Protein AF-0000000079077648 (afdb_homodimer)

Nearest PDB structures (foldseek):
  8ssr-assembly1_A  TM=4.978E-01  e=5.427E-01  Homo sapiens
  6dfa-assembly1_A  TM=6.023E-01  e=1.778E+00  Homo sapiens
  6blw-assembly1_A  TM=4.496E-01  e=8.609E-01  Homo sapiens
  2lt7-assembly1_A  TM=5.075E-01  e=1.899E+00  Homo sapiens
  6dfb-assembly1_A  TM=5.634E-01  e=2.166E+00  Homo sapiens

Solvent-accessible surface area (backbone atoms only — not comparable to full-atom values): 15137 Å² total; per-residue (Å²): 131,75,61,83,74,63,58,64,35,38,49,53,68,36,48,74,72,72,41,85,46,68,63,25,28,66,72,57,42,54,42,51,56,26,55,78,69,71,47,60,40,35,30,34,66,77,67,62,50,70,25,56,43,70,58,63,45,48,46,40,63,72,70,56,63,57,70,80,63,68,86,62,72,78,69,84,84,65,82,38,62,44,68,57,64,70,75,76,54,59,68,66,60,45,39,52,51,51,40,52,53,50,51,18,50,52,50,30,51,54,51,50,50,54,50,51,53,51,53,49,53,53,51,50,53,53,53,63,70,75,106,130,75,61,84,73,62,57,64,36,37,48,52,69,35,50,76,70,72,42,85,46,69,63,25,28,66,72,56,42,55,44,53,56,27,56,78,68,71,46,61,40,34,30,33,68,75,67,63,51,71,26,56,44,69,58,62,46,47,44,40,64,73,72,56,64,57,69,78,62,70,89,61,72,77,70,83,85,66,83,38,62,45,69,56,64,69,74,76,53,60,67,66,61,44,37,52,53,51,37,52,52,50,50,17,51,52,51,29,52,52,51,50,51,53,52,51,53,51,52,50,52,51,51,52,53,54,54,64,70,74,105

Organism: Trichostrongylus colubriformis (NCBI:txid6319)

Sequence (262 aa):
MLASPLRIFRCSICIENGFEAPRQDLSLLIEHIAKHYQFYLYECQQCKARFATPFIANFHIKEGRCKRRTNALRLDDKKGLIAVNINDVEFSSFCILQNAITTCTQGMLLEQTAAIVKNQEKNDFETSKASMLASPLRIFRCSICIENGFEAPRQDLSLLIEHIAKHYQFYLYECQQCKARFATPFIANFHIKEGRCKRRTNALRLDDKKGLIAVNINDVEFSSFCILQNAITTCTQGMLLEQTAAIVKNQEKNDFETSKAS

Structure (mmCIF, N/CA/C/O backbone):
data_AF-0000000079077648-model_v1
#
loop_
_entity.id
_entity.type
_entity.pdbx_description
1 polymer 'C2H2-type domain-containing protein'
#
loop_
_atom_site.group_PDB
_atom_site.id
_atom_site.type_symbol
_atom_site.label_atom_id
_atom_site.label_alt_id
_atom_site.label_comp_id
_atom_site.label_asym_id
_atom_site.label_entity_id
_atom_site.label_seq_id
_atom_site.pdbx_PDB_ins_code
_atom_site.Cartn_x
_atom_site.Cartn_y
_atom_site.Cartn_z
_atom_site.occupancy
_atom_site.B_iso_or_equiv
_atom_site.auth_seq_id
_atom_site.auth_comp_id
_atom_site.auth_asym_id
_atom_site.auth_atom_id
_atom_site.pdbx_PDB_model_num
ATOM 1 N N . MET A 1 1 ? -10.992 4.77 -15.266 1 64.88 1 MET A N 1
ATOM 2 C CA . MET A 1 1 ? -9.992 5.824 -15.328 1 64.88 1 MET A CA 1
ATOM 3 C C . MET A 1 1 ? -9.203 5.91 -14.023 1 64.88 1 MET A C 1
ATOM 5 O O . MET A 1 1 ? -9.75 5.648 -12.945 1 64.88 1 MET A O 1
ATOM 9 N N . LEU A 1 2 ? -7.91 5.938 -14.125 1 75.44 2 LEU A N 1
ATOM 10 C CA . LEU A 1 2 ? -7.031 6.055 -12.969 1 75.44 2 LEU A CA 1
ATOM 11 C C . LEU A 1 2 ? -7.055 7.477 -12.414 1 75.44 2 LEU A C 1
ATOM 13 O O . LEU A 1 2 ? -6.91 8.445 -13.164 1 75.44 2 LEU A O 1
ATOM 17 N N . ALA A 1 3 ? -7.375 7.602 -11.102 1 80.38 3 ALA A N 1
ATOM 18 C CA . ALA A 1 3 ? -7.359 8.891 -10.422 1 80.38 3 ALA A CA 1
ATOM 19 C C . ALA A 1 3 ? -5.953 9.484 -10.406 1 80.38 3 ALA A C 1
ATOM 21 O O . ALA A 1 3 ? -4.965 8.758 -10.539 1 80.38 3 ALA A O 1
ATOM 22 N N . SER A 1 4 ? -5.906 10.797 -10.32 1 86.94 4 SER A N 1
ATOM 23 C CA . SER A 1 4 ? -4.609 11.453 -10.164 1 86.94 4 SER A CA 1
ATOM 24 C C . SER A 1 4 ? -3.891 10.961 -8.906 1 86.94 4 SER A C 1
ATOM 26 O O . SER A 1 4 ? -4.48 10.906 -7.828 1 86.94 4 SER A O 1
ATOM 28 N N . PRO A 1 5 ? -2.756 10.586 -9.094 1 88.31 5 PRO A N 1
ATOM 29 C CA . PRO A 1 5 ? -2.018 10.039 -7.949 1 88.31 5 PRO A CA 1
ATOM 30 C C . PRO A 1 5 ? -1.688 11.109 -6.902 1 88.31 5 PRO A C 1
ATOM 32 O O . PRO A 1 5 ? -1.505 12.281 -7.246 1 88.31 5 PRO A O 1
ATOM 35 N N . LEU A 1 6 ? -1.723 10.758 -5.672 1 94.44 6 LEU A N 1
ATOM 36 C CA . LEU A 1 6 ? -1.279 11.586 -4.551 1 94.44 6 LEU A CA 1
ATOM 37 C C . LEU A 1 6 ? 0.203 11.367 -4.27 1 94.44 6 LEU A C 1
ATOM 39 O O . LEU A 1 6 ? 0.589 10.328 -3.723 1 94.44 6 LEU A O 1
ATOM 43 N N . ARG A 1 7 ? 0.994 12.336 -4.645 1 96.69 7 ARG A N 1
ATOM 44 C CA . ARG A 1 7 ? 2.439 12.188 -4.516 1 96.69 7 ARG A CA 1
ATOM 45 C C . ARG A 1 7 ? 2.945 12.844 -3.232 1 96.69 7 ARG A C 1
ATOM 47 O O . ARG A 1 7 ? 3.424 13.977 -3.256 1 96.69 7 ARG A O 1
ATOM 54 N N . ILE A 1 8 ? 2.896 12.062 -2.166 1 97.12 8 ILE A N 1
ATOM 55 C CA . ILE A 1 8 ? 3.176 12.672 -0.872 1 97.12 8 ILE A CA 1
ATOM 56 C C . ILE A 1 8 ? 4.199 11.828 -0.111 1 97.12 8 ILE A C 1
ATOM 58 O O . ILE A 1 8 ? 4.605 12.188 0.997 1 97.12 8 ILE A O 1
ATOM 62 N N . PHE A 1 9 ? 4.629 10.742 -0.743 1 98.38 9 PHE A N 1
ATOM 63 C CA . PHE A 1 9 ? 5.523 9.836 -0.036 1 98.38 9 PHE A CA 1
ATOM 64 C C . PHE A 1 9 ? 6.953 9.977 -0.538 1 98.38 9 PHE A C 1
ATOM 66 O O . PHE A 1 9 ? 7.184 10.156 -1.736 1 98.38 9 PHE A O 1
ATOM 73 N N . ARG A 1 10 ? 7.836 9.891 0.366 1 98.56 10 ARG A N 1
ATOM 74 C CA . ARG A 1 10 ? 9.258 9.898 0.04 1 98.56 10 ARG A CA 1
ATOM 75 C C . ARG A 1 10 ? 9.961 8.68 0.635 1 98.56 10 ARG A C 1
ATOM 77 O O . ARG A 1 10 ? 9.57 8.195 1.7 1 98.56 10 ARG A O 1
ATOM 84 N N . CYS A 1 11 ? 10.891 8.242 -0.079 1 98.75 11 CYS A N 1
ATOM 85 C CA . CYS A 1 11 ? 11.641 7.082 0.391 1 98.75 11 CYS A CA 1
ATOM 86 C C . CYS A 1 11 ? 12.578 7.461 1.531 1 98.75 11 CYS A C 1
ATOM 88 O O . CYS A 1 11 ? 13.539 8.203 1.326 1 98.75 11 CYS A O 1
ATOM 90 N N . SER A 1 12 ? 12.398 6.914 2.666 1 98.31 12 SER A N 1
ATOM 91 C CA . SER A 1 12 ? 13.219 7.215 3.832 1 98.31 12 SER A CA 1
ATOM 92 C C . SER A 1 12 ? 14.633 6.652 3.676 1 98.31 12 SER A C 1
ATOM 94 O O . SER A 1 12 ? 15.586 7.207 4.215 1 98.31 12 SER A O 1
ATOM 96 N N . ILE A 1 13 ? 14.773 5.582 2.963 1 98.62 13 ILE A N 1
ATOM 97 C CA . ILE A 1 13 ? 16.078 4.953 2.748 1 98.62 13 ILE A CA 1
ATOM 98 C C . ILE A 1 13 ? 16.969 5.883 1.928 1 98.62 13 ILE A C 1
ATOM 100 O O . ILE A 1 13 ? 18.125 6.098 2.273 1 98.62 13 ILE A O 1
ATOM 104 N N . CYS A 1 14 ? 16.391 6.441 0.821 1 98.62 14 CYS A N 1
ATOM 105 C CA . CYS A 1 14 ? 17.156 7.387 0.014 1 98.62 14 CYS A CA 1
ATOM 106 C C . CYS A 1 14 ? 17.547 8.609 0.835 1 98.62 14 CYS A C 1
ATOM 108 O O . CYS A 1 14 ? 18.703 9.039 0.799 1 98.62 14 CYS A O 1
ATOM 110 N N . ILE A 1 15 ? 16.578 9.125 1.589 1 98.06 15 ILE A N 1
ATOM 111 C CA . ILE A 1 15 ? 16.812 10.312 2.4 1 98.06 15 ILE A CA 1
ATOM 112 C C . ILE A 1 15 ? 17.953 10.047 3.373 1 98.06 15 ILE A C 1
ATOM 114 O O . ILE A 1 15 ? 18.906 10.844 3.461 1 98.06 15 ILE A O 1
ATOM 118 N N . GLU A 1 16 ? 17.906 8.945 3.994 1 97.88 16 GLU A N 1
ATOM 119 C CA . GLU A 1 16 ? 18.891 8.609 5.02 1 97.88 16 GLU A CA 1
ATOM 120 C C . GLU A 1 16 ? 20.266 8.398 4.41 1 97.88 16 GLU A C 1
ATOM 122 O O . GLU A 1 16 ? 21.281 8.609 5.078 1 97.88 16 GLU A O 1
ATOM 127 N N . ASN A 1 17 ? 20.328 8.047 3.186 1 97.94 17 ASN A N 1
ATOM 128 C CA . ASN A 1 17 ? 21.609 7.773 2.527 1 97.94 17 ASN A CA 1
ATOM 129 C C . ASN A 1 17 ? 22.078 8.969 1.708 1 97.94 17 ASN A C 1
ATOM 131 O O . ASN A 1 17 ? 23.047 8.867 0.953 1 97.94 17 ASN A O 1
ATOM 135 N N . GLY A 1 18 ? 21.344 10.047 1.777 1 97.19 18 GLY A N 1
ATOM 136 C CA . GLY A 1 18 ? 21.781 11.289 1.162 1 97.19 18 GLY A CA 1
ATOM 137 C C . GLY A 1 18 ? 21.422 11.383 -0.31 1 97.19 18 GLY A C 1
ATOM 138 O O . GLY A 1 18 ? 22.016 12.18 -1.045 1 97.19 18 GLY A O 1
ATOM 139 N N . PHE A 1 19 ? 20.609 10.578 -0.796 1 98.12 19 PHE A N 1
ATOM 140 C CA . PHE A 1 19 ? 20.156 10.609 -2.186 1 98.12 19 PHE A CA 1
ATOM 141 C C . PHE A 1 19 ? 18.891 11.422 -2.332 1 98.12 19 PHE A C 1
ATOM 143 O O . PHE A 1 19 ? 18.203 11.703 -1.344 1 98.12 19 PHE A O 1
ATOM 150 N N . GLU A 1 20 ? 18.656 11.758 -3.492 1 97.31 20 GLU A N 1
ATOM 151 C CA . GLU A 1 20 ? 17.391 12.445 -3.768 1 97.31 20 GLU A CA 1
ATOM 152 C C . GLU A 1 20 ? 16.203 11.516 -3.557 1 97.31 20 GLU A C 1
ATOM 154 O O . GLU A 1 20 ? 16.266 10.336 -3.904 1 97.31 20 GLU A O 1
ATOM 159 N N . ALA A 1 21 ? 15.188 11.977 -2.93 1 98.25 21 ALA A N 1
ATOM 160 C CA . ALA A 1 21 ? 13.953 11.234 -2.695 1 98.25 21 ALA A CA 1
ATOM 161 C C . ALA A 1 21 ? 12.734 12.047 -3.129 1 98.25 21 ALA A C 1
ATOM 163 O O . ALA A 1 21 ? 12.023 12.617 -2.293 1 98.25 21 ALA A O 1
ATOM 164 N N . PRO A 1 22 ? 12.508 12.109 -4.406 1 98 22 PRO A N 1
ATOM 165 C CA . PRO A 1 22 ? 11.328 12.859 -4.859 1 98 22 PRO A CA 1
ATOM 166 C C . PRO A 1 22 ? 10.023 12.266 -4.336 1 98 22 PRO A C 1
ATOM 168 O O . PRO A 1 22 ? 9.945 11.07 -4.059 1 98 22 PRO A O 1
ATOM 171 N N . ARG A 1 23 ? 9.047 13.117 -4.203 1 98.12 23 ARG A N 1
ATOM 172 C CA . ARG A 1 23 ? 7.727 12.656 -3.775 1 98.12 23 ARG A CA 1
ATOM 173 C C . ARG A 1 23 ? 7.109 11.719 -4.812 1 98.12 23 ARG A C 1
ATOM 175 O O . ARG A 1 23 ? 7.215 11.969 -6.016 1 98.12 23 ARG A O 1
ATOM 182 N N . GLN A 1 24 ? 6.523 10.695 -4.34 1 97.81 24 GLN A N 1
ATOM 183 C CA . GLN A 1 24 ? 5.895 9.672 -5.172 1 97.81 24 GLN A CA 1
ATOM 184 C C . GLN A 1 24 ? 4.531 9.273 -4.613 1 97.81 24 GLN A C 1
ATOM 186 O O . GLN A 1 24 ? 4.191 9.625 -3.48 1 97.81 24 GLN A O 1
ATOM 191 N N . ASP A 1 25 ? 3.734 8.711 -5.555 1 97 25 ASP A N 1
ATOM 192 C CA . ASP A 1 25 ? 2.512 8.117 -5.027 1 97 25 ASP A CA 1
ATOM 193 C C . ASP A 1 25 ? 2.811 6.816 -4.285 1 97 25 ASP A C 1
ATOM 195 O O . ASP A 1 25 ? 3.932 6.305 -4.34 1 97 25 ASP A O 1
ATOM 199 N N . LEU A 1 26 ? 1.875 6.258 -3.643 1 97.5 26 LEU A N 1
ATOM 200 C CA . LEU A 1 26 ? 2.057 5.105 -2.766 1 97.5 26 LEU A CA 1
ATOM 201 C C . LEU A 1 26 ? 2.555 3.896 -3.551 1 97.5 26 LEU A C 1
ATOM 203 O O . LEU A 1 26 ? 3.504 3.229 -3.135 1 97.5 26 LEU A O 1
ATOM 207 N N . SER A 1 27 ? 1.94 3.561 -4.676 1 97.31 27 SER A N 1
ATOM 208 C CA . SER A 1 27 ? 2.299 2.379 -5.453 1 97.31 27 SER A CA 1
ATOM 209 C C . SER A 1 27 ? 3.744 2.449 -5.934 1 97.31 27 SER A C 1
ATOM 211 O O . SER A 1 27 ? 4.477 1.461 -5.855 1 97.31 27 SER A O 1
ATOM 213 N N . LEU A 1 28 ? 4.145 3.617 -6.348 1 97.62 28 LEU A N 1
ATOM 214 C CA . LEU A 1 28 ? 5.508 3.789 -6.836 1 97.62 28 LEU A CA 1
ATOM 215 C C . LEU A 1 28 ? 6.508 3.756 -5.688 1 97.62 28 LEU A C 1
ATOM 217 O O . LEU A 1 28 ? 7.625 3.256 -5.84 1 97.62 28 LEU A O 1
ATOM 221 N N . LEU A 1 29 ? 6.094 4.316 -4.551 1 98.5 29 LEU A N 1
ATOM 222 C CA . LEU A 1 29 ? 6.965 4.25 -3.381 1 98.5 29 LEU A CA 1
ATOM 223 C C . LEU A 1 29 ? 7.262 2.801 -3.01 1 98.5 29 LEU A C 1
ATOM 225 O O . LEU A 1 29 ? 8.422 2.439 -2.787 1 98.5 29 LEU A O 1
ATOM 229 N N . ILE A 1 30 ? 6.215 2.012 -2.969 1 98.56 30 ILE A N 1
ATOM 230 C CA . ILE A 1 30 ? 6.371 0.613 -2.584 1 98.56 30 ILE A CA 1
ATOM 231 C C . ILE A 1 30 ? 7.301 -0.093 -3.566 1 98.56 30 ILE A C 1
ATOM 233 O O . ILE A 1 30 ? 8.203 -0.834 -3.16 1 98.56 30 ILE A O 1
ATOM 237 N N . GLU A 1 31 ? 7.09 0.145 -4.832 1 98.38 31 GLU A N 1
ATOM 238 C CA . GLU A 1 31 ? 7.961 -0.423 -5.859 1 98.38 31 GLU A CA 1
ATOM 239 C C . GLU A 1 31 ? 9.406 0.038 -5.676 1 98.38 31 GLU A C 1
ATOM 241 O O . GLU A 1 31 ? 10.336 -0.766 -5.77 1 98.38 31 GLU A O 1
ATOM 246 N N . HIS A 1 32 ? 9.547 1.293 -5.363 1 98.5 32 HIS A N 1
ATOM 247 C CA . HIS A 1 32 ? 10.875 1.857 -5.176 1 98.5 32 HIS A CA 1
ATOM 248 C C . HIS A 1 32 ? 11.578 1.226 -3.979 1 98.5 32 HIS A C 1
ATOM 250 O O . HIS A 1 32 ? 12.727 0.802 -4.082 1 98.5 32 HIS A O 1
ATOM 256 N N . ILE A 1 33 ? 10.898 1.156 -2.879 1 98.69 33 ILE A N 1
ATOM 257 C CA . ILE A 1 33 ? 11.453 0.566 -1.667 1 98.69 33 ILE A CA 1
ATOM 258 C C . ILE A 1 33 ? 11.859 -0.881 -1.937 1 98.69 33 ILE A C 1
ATOM 260 O O . ILE A 1 33 ? 12.922 -1.325 -1.502 1 98.69 33 ILE A O 1
ATOM 264 N N . ALA A 1 34 ? 11.031 -1.64 -2.65 1 98.75 34 ALA A N 1
ATOM 265 C CA . ALA A 1 34 ? 11.305 -3.039 -2.961 1 98.75 34 ALA A CA 1
ATOM 266 C C . ALA A 1 34 ? 12.617 -3.182 -3.727 1 98.75 34 ALA A C 1
ATOM 268 O O . ALA A 1 34 ? 13.344 -4.164 -3.551 1 98.75 34 ALA A O 1
ATOM 269 N N . LYS A 1 35 ? 12.883 -2.221 -4.555 1 98 35 LYS A N 1
ATOM 270 C CA . LYS A 1 35 ? 14.125 -2.264 -5.32 1 98 35 LYS A CA 1
ATOM 271 C C . LYS A 1 35 ? 15.336 -2.176 -4.398 1 98 35 LYS A C 1
ATOM 273 O O . LYS A 1 35 ? 16.375 -2.793 -4.668 1 98 35 LYS A O 1
ATOM 278 N N . HIS A 1 36 ? 15.273 -1.442 -3.322 1 98.31 36 HIS A N 1
ATOM 279 C CA . HIS A 1 36 ? 16.359 -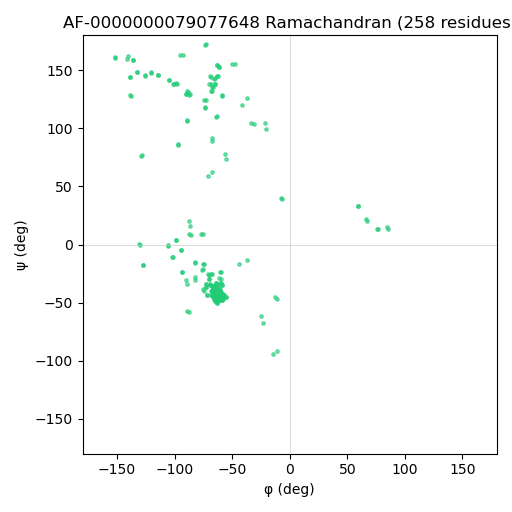1.356 -2.361 1 98.31 36 HIS A CA 1
ATOM 280 C C . HIS A 1 36 ? 16.688 -2.723 -1.763 1 98.31 36 HIS A C 1
ATOM 282 O O . HIS A 1 36 ? 17.828 -3 -1.408 1 98.31 36 HIS A O 1
ATOM 288 N N . TYR A 1 37 ? 15.688 -3.533 -1.702 1 98.06 37 TYR A N 1
ATOM 289 C CA . TYR A 1 37 ? 15.852 -4.84 -1.072 1 98.06 37 TYR A CA 1
ATOM 290 C C . TYR A 1 37 ? 15.914 -5.945 -2.119 1 98.06 37 TYR A C 1
ATOM 292 O O . TYR A 1 37 ? 15.938 -7.129 -1.777 1 98.06 37 TYR A O 1
ATOM 300 N N . GLN A 1 38 ? 15.805 -5.594 -3.396 1 97.56 38 GLN A N 1
ATOM 301 C CA . GLN A 1 38 ? 15.789 -6.543 -4.504 1 97.56 38 GLN A CA 1
ATOM 302 C C . GLN A 1 38 ? 14.633 -7.531 -4.363 1 97.56 38 GLN A C 1
ATOM 304 O O . GLN A 1 38 ? 14.766 -8.711 -4.699 1 97.56 38 GLN A O 1
ATOM 309 N N . PHE A 1 39 ? 13.633 -7.051 -3.836 1 98.31 39 PHE A N 1
ATOM 310 C CA . PHE A 1 39 ? 12.422 -7.836 -3.621 1 98.31 39 PHE A CA 1
ATOM 311 C C . PHE A 1 39 ? 11.492 -7.734 -4.82 1 98.31 39 PHE A C 1
ATOM 313 O O . PHE A 1 39 ? 11.227 -6.637 -5.32 1 98.31 39 PHE A O 1
ATOM 320 N N . TYR A 1 40 ? 11.016 -8.875 -5.352 1 98.19 40 TYR A N 1
ATOM 321 C CA . TYR A 1 40 ? 10.031 -8.852 -6.43 1 98.19 40 TYR A CA 1
ATOM 322 C C . TYR A 1 40 ? 9.164 -10.102 -6.402 1 98.19 40 TYR A C 1
ATOM 324 O O . TYR A 1 40 ? 9.555 -11.125 -5.84 1 98.19 40 TYR A O 1
ATOM 332 N N . LEU A 1 41 ? 8.023 -10.055 -7.035 1 98.31 41 LEU A N 1
ATOM 333 C CA . LEU A 1 41 ? 7.082 -11.18 -7.078 1 98.31 41 LEU A CA 1
ATOM 334 C C . LEU A 1 41 ? 6.699 -11.508 -8.516 1 98.31 41 LEU A C 1
ATOM 336 O O . LEU A 1 41 ? 6.156 -12.578 -8.789 1 98.31 41 LEU A O 1
ATOM 340 N N . TYR A 1 42 ? 6.934 -10.562 -9.445 1 97.25 42 TYR A N 1
ATOM 341 C CA . TYR A 1 42 ? 6.547 -10.727 -10.836 1 97.25 42 TYR A CA 1
ATOM 342 C C . TYR A 1 42 ? 7.691 -10.359 -11.773 1 97.25 42 TYR A C 1
ATOM 344 O O . TYR A 1 42 ? 8.5 -9.477 -11.461 1 97.25 42 TYR A O 1
ATOM 352 N N . GLU A 1 43 ? 7.719 -11.023 -12.867 1 95.5 43 GLU A N 1
ATOM 353 C CA . GLU A 1 43 ? 8.711 -10.734 -13.891 1 95.5 43 GLU A CA 1
ATOM 354 C C . GLU A 1 43 ? 8.094 -10.766 -15.289 1 95.5 43 GLU A C 1
ATOM 356 O O . GLU A 1 43 ? 7.32 -11.672 -15.609 1 95.5 43 GLU A O 1
ATOM 361 N N . CYS A 1 44 ? 8.359 -9.68 -15.969 1 93.25 44 CYS A N 1
ATOM 362 C CA . CYS A 1 44 ? 7.906 -9.664 -17.359 1 93.25 44 CYS A CA 1
ATOM 363 C C . CYS A 1 44 ? 8.68 -10.672 -18.188 1 93.25 44 CYS A C 1
ATOM 365 O O . CYS A 1 44 ? 9.914 -10.695 -18.156 1 93.25 44 CYS A O 1
ATOM 367 N N . GLN A 1 45 ? 8.023 -11.438 -18.938 1 89.19 45 GLN A N 1
ATOM 368 C CA . GLN A 1 45 ? 8.648 -12.5 -19.719 1 89.19 45 GLN A CA 1
ATOM 369 C C . GLN A 1 45 ? 9.375 -11.938 -20.938 1 89.19 45 GLN A C 1
ATOM 371 O O . GLN A 1 45 ? 10.289 -12.57 -21.469 1 89.19 45 GLN A O 1
ATOM 376 N N . GLN A 1 46 ? 8.992 -10.805 -21.297 1 86.25 46 GLN A N 1
ATOM 377 C CA . GLN A 1 46 ? 9.547 -10.211 -22.516 1 86.25 46 GLN A CA 1
ATOM 378 C C . GLN A 1 46 ? 10.805 -9.414 -22.203 1 86.25 46 GLN A C 1
ATOM 380 O O . GLN A 1 46 ? 11.875 -9.695 -22.766 1 86.25 46 GLN A O 1
ATOM 385 N N . CYS A 1 47 ? 10.758 -8.438 -21.344 1 89.06 47 CYS A N 1
ATOM 386 C CA . CYS A 1 47 ? 11.898 -7.555 -21.109 1 89.06 47 CYS A CA 1
ATOM 387 C C . CYS A 1 47 ? 12.617 -7.93 -19.812 1 89.06 47 CYS A C 1
ATOM 389 O O . CYS A 1 47 ? 13.641 -7.336 -19.469 1 89.06 47 CYS A O 1
ATOM 391 N N . LYS A 1 48 ? 12.078 -8.812 -18.938 1 92.06 48 LYS A N 1
ATOM 392 C CA . LYS A 1 48 ? 12.672 -9.359 -17.719 1 92.06 48 LYS A CA 1
ATOM 393 C C . LYS A 1 48 ? 12.648 -8.336 -16.578 1 92.06 48 LYS A C 1
ATOM 395 O O . LYS A 1 48 ? 13.305 -8.516 -15.562 1 92.06 48 LYS A O 1
ATOM 400 N N . ALA A 1 49 ? 11.828 -7.289 -16.891 1 92.88 49 ALA A N 1
ATOM 401 C CA . ALA A 1 49 ? 11.609 -6.355 -15.789 1 92.88 49 ALA A CA 1
ATOM 402 C C . ALA A 1 49 ? 10.906 -7.039 -14.617 1 92.88 49 ALA A C 1
ATOM 404 O O . ALA A 1 49 ? 10.016 -7.867 -14.82 1 92.88 49 ALA A O 1
ATOM 405 N N . ARG A 1 50 ? 11.289 -6.613 -13.383 1 96.62 50 ARG A N 1
ATOM 406 C CA . ARG A 1 50 ? 10.766 -7.223 -12.164 1 96.62 50 ARG A CA 1
ATOM 407 C C . ARG A 1 50 ? 9.914 -6.227 -11.375 1 96.62 50 ARG A C 1
ATOM 409 O O . ARG A 1 50 ? 10.227 -5.039 -11.32 1 96.62 50 ARG A O 1
ATOM 416 N N . PHE A 1 51 ? 8.906 -6.73 -10.75 1 97.31 51 PHE A N 1
ATOM 417 C CA . PHE A 1 51 ? 7.961 -5.883 -10.039 1 97.31 51 PHE A CA 1
ATOM 418 C C . PHE A 1 51 ? 7.566 -6.512 -8.703 1 97.31 51 PHE A C 1
ATOM 420 O O . PHE A 1 51 ? 7.41 -7.73 -8.617 1 97.31 51 PHE A O 1
ATOM 427 N N . ALA A 1 52 ? 7.375 -5.719 -7.711 1 98.31 52 ALA A N 1
ATOM 428 C CA . ALA A 1 52 ? 7.012 -6.199 -6.383 1 98.31 52 ALA A CA 1
ATOM 429 C C . ALA A 1 52 ? 5.496 -6.195 -6.191 1 98.31 52 ALA A C 1
ATOM 431 O O . ALA A 1 52 ? 4.965 -6.938 -5.363 1 98.31 52 ALA A O 1
ATOM 432 N N . THR A 1 53 ? 4.816 -5.367 -6.965 1 97.38 53 THR A N 1
ATOM 433 C CA . THR A 1 53 ? 3.379 -5.219 -6.77 1 97.38 53 THR A CA 1
ATOM 434 C C . THR A 1 53 ? 2.621 -5.602 -8.039 1 97.38 53 THR A C 1
ATOM 436 O O . THR A 1 53 ? 3.109 -5.383 -9.148 1 97.38 53 THR A O 1
ATOM 439 N N . PRO A 1 54 ? 1.413 -6.141 -7.852 1 96.81 54 PRO A N 1
ATOM 440 C CA . PRO A 1 54 ? 0.652 -6.582 -9.023 1 96.81 54 PRO A CA 1
ATOM 441 C C . PRO A 1 54 ? 0.178 -5.418 -9.891 1 96.81 54 PRO A C 1
ATOM 443 O O . PRO A 1 54 ? 0.134 -5.535 -11.117 1 96.81 54 PRO A O 1
ATOM 446 N N . PHE A 1 55 ? -0.133 -4.355 -9.312 1 95.69 55 PHE A N 1
ATOM 447 C CA . PHE A 1 55 ? -0.632 -3.215 -10.07 1 95.69 55 PHE A CA 1
ATOM 448 C C . PHE A 1 55 ? 0.428 -2.705 -11.039 1 95.69 55 PHE A C 1
ATOM 450 O O . PHE A 1 55 ? 0.168 -2.564 -12.234 1 95.69 55 PHE A O 1
ATOM 457 N N . ILE A 1 56 ? 1.62 -2.48 -10.539 1 96 56 ILE A N 1
ATOM 458 C CA . ILE A 1 56 ? 2.682 -1.934 -11.375 1 96 56 ILE A CA 1
ATOM 459 C C . ILE A 1 56 ? 3.066 -2.947 -12.445 1 96 56 ILE A C 1
ATOM 461 O O . ILE A 1 56 ? 3.369 -2.574 -13.586 1 96 56 ILE A O 1
ATOM 465 N N . ALA A 1 57 ? 3.078 -4.234 -12.109 1 95.19 57 ALA A N 1
ATOM 466 C CA . ALA A 1 57 ? 3.363 -5.285 -13.078 1 95.19 57 ALA A CA 1
ATOM 467 C C . ALA A 1 57 ? 2.361 -5.258 -14.227 1 95.19 57 ALA A C 1
ATOM 469 O O . ALA A 1 57 ? 2.75 -5.289 -15.398 1 95.19 57 ALA A O 1
ATOM 470 N N . ASN A 1 58 ? 1.074 -5.156 -13.844 1 92.62 58 ASN A N 1
ATOM 471 C CA . ASN A 1 58 ? 0.031 -5.125 -14.859 1 92.62 58 ASN A CA 1
ATOM 472 C C . ASN A 1 58 ? 0.087 -3.842 -15.688 1 92.62 58 ASN A C 1
ATOM 474 O O . ASN A 1 58 ? -0.147 -3.865 -16.891 1 92.62 58 ASN A O 1
ATOM 478 N N . PHE A 1 59 ? 0.341 -2.846 -15 1 91.75 59 PHE A N 1
ATOM 479 C CA . PHE A 1 59 ? 0.492 -1.564 -15.68 1 91.75 59 PHE A CA 1
ATOM 480 C C . PHE A 1 59 ? 1.58 -1.642 -16.75 1 91.75 59 PHE A C 1
ATOM 482 O O . PHE A 1 59 ? 1.408 -1.132 -17.859 1 91.75 59 PHE A O 1
ATOM 489 N N . HIS A 1 60 ? 2.695 -2.25 -16.422 1 91.56 60 HIS A N 1
ATOM 490 C CA . HIS A 1 60 ? 3.797 -2.457 -17.359 1 91.56 60 HIS A CA 1
ATOM 491 C C . HIS A 1 60 ? 3.328 -3.188 -18.609 1 91.56 60 HIS A C 1
ATOM 493 O O . HIS A 1 60 ? 3.693 -2.809 -19.719 1 91.56 60 HIS A O 1
ATOM 499 N N . ILE A 1 61 ? 2.551 -4.223 -18.422 1 87.5 61 ILE A N 1
ATOM 500 C CA . ILE A 1 61 ? 2.088 -5.035 -19.547 1 87.5 61 ILE A CA 1
ATOM 501 C C . ILE A 1 61 ? 1.052 -4.258 -20.359 1 87.5 61 ILE A C 1
ATOM 503 O O . ILE A 1 61 ? 1.125 -4.207 -21.578 1 87.5 61 ILE A O 1
ATOM 507 N N . LYS A 1 62 ? 0.097 -3.568 -19.656 1 83.44 62 LYS A N 1
ATOM 508 C CA . LYS A 1 62 ? -1.036 -2.926 -20.312 1 83.44 62 LYS A CA 1
ATOM 509 C C . LYS A 1 62 ? -0.604 -1.646 -21.016 1 83.44 62 LYS A C 1
ATOM 511 O O . LYS A 1 62 ? -1.122 -1.32 -22.094 1 83.44 62 LYS A O 1
ATOM 516 N N . GLU A 1 63 ? 0.274 -0.941 -20.406 1 78.12 63 GLU A N 1
ATOM 517 C CA . GLU A 1 63 ? 0.676 0.323 -21.016 1 78.12 63 GLU A CA 1
ATOM 518 C C . GLU A 1 63 ? 1.818 0.119 -22 1 78.12 63 GLU A C 1
ATOM 520 O O . GLU A 1 63 ? 2.244 1.064 -22.672 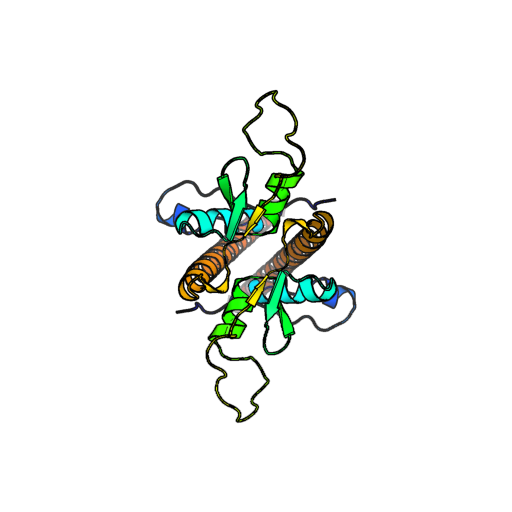1 78.12 63 GLU A O 1
ATOM 525 N N . GLY A 1 64 ? 2.168 -1.228 -22.312 1 67.31 64 GLY A N 1
ATOM 526 C CA . GLY A 1 64 ? 3.094 -1.565 -23.391 1 67.31 64 GLY A CA 1
ATOM 527 C C . GLY A 1 64 ? 4.508 -1.083 -23.125 1 67.31 64 GLY A C 1
ATOM 528 O O . GLY A 1 64 ? 5.223 -0.707 -24.062 1 67.31 64 GLY A O 1
ATOM 529 N N . ARG A 1 65 ? 4.918 -0.848 -22 1 63.12 65 ARG A N 1
ATOM 530 C CA . ARG A 1 65 ? 6.223 -0.264 -21.703 1 63.12 65 ARG A CA 1
ATOM 531 C C . ARG A 1 65 ? 7.328 -1.304 -21.844 1 63.12 65 ARG A C 1
ATOM 533 O O . ARG A 1 65 ? 8.469 -1.063 -21.438 1 63.12 65 ARG A O 1
ATOM 540 N N . CYS A 1 66 ? 7.027 -2.422 -22.344 1 69.5 66 CYS A N 1
ATOM 541 C CA . CYS A 1 66 ? 8.078 -3.41 -22.562 1 69.5 66 CYS A CA 1
ATOM 542 C C . CYS A 1 66 ? 9.047 -2.951 -23.641 1 69.5 66 CYS A C 1
ATOM 544 O O . CYS A 1 66 ? 8.625 -2.473 -24.688 1 69.5 66 CYS A O 1
ATOM 546 N N . LYS A 1 67 ? 10.242 -2.199 -23.281 1 57.81 67 LYS A N 1
ATOM 547 C CA . LYS A 1 67 ? 11.289 -1.747 -24.203 1 57.81 67 LYS A CA 1
ATOM 548 C C . LYS A 1 67 ? 11.32 -2.594 -25.469 1 57.81 67 LYS A C 1
ATOM 550 O O . LYS A 1 67 ? 11.734 -2.119 -26.531 1 57.81 67 LYS A O 1
ATOM 555 N N . ARG A 1 68 ? 11.625 -3.742 -25.562 1 50.69 68 ARG A N 1
ATOM 556 C CA . ARG A 1 68 ? 12.078 -4.359 -26.812 1 50.69 68 ARG A CA 1
ATOM 557 C C . ARG A 1 68 ? 11.062 -4.156 -27.922 1 50.69 68 ARG A C 1
ATOM 559 O O . ARG A 1 68 ? 9.977 -4.738 -27.891 1 50.69 68 ARG A O 1
ATOM 566 N N . ARG A 1 69 ? 11.039 -2.781 -28.422 1 46.88 69 ARG A N 1
ATOM 567 C CA . ARG A 1 69 ? 10.477 -2.348 -29.703 1 46.88 69 ARG A CA 1
ATOM 568 C C . ARG A 1 69 ? 10.742 -3.373 -30.797 1 46.88 69 ARG A C 1
ATOM 570 O O . ARG A 1 69 ? 10.789 -3.027 -31.984 1 46.88 69 ARG A O 1
ATOM 577 N N . THR A 1 70 ? 11.633 -4.387 -30.641 1 42.09 70 THR A N 1
ATOM 578 C CA . THR A 1 70 ? 11.961 -4.875 -31.984 1 42.09 70 THR A CA 1
ATOM 579 C C . THR A 1 70 ? 10.703 -4.941 -32.844 1 42.09 70 THR A C 1
ATOM 581 O O . THR A 1 70 ? 9.602 -5.172 -32.344 1 42.09 70 THR A O 1
ATOM 584 N N . ASN A 1 71 ? 10.609 -4.18 -34.062 1 41.69 71 ASN A N 1
ATOM 585 C CA . ASN A 1 71 ? 9.789 -4.355 -35.25 1 41.69 71 ASN A CA 1
ATOM 586 C C . ASN A 1 71 ? 9.086 -5.711 -35.25 1 41.69 71 ASN A C 1
ATOM 588 O O . ASN A 1 71 ? 8.461 -6.09 -36.25 1 41.69 71 ASN A O 1
ATOM 592 N N . ALA A 1 72 ? 9.914 -6.766 -34.938 1 41.88 72 ALA A N 1
ATOM 593 C CA . ALA A 1 72 ? 9.367 -8.094 -35.188 1 41.88 72 ALA A CA 1
ATOM 594 C C . ALA A 1 72 ? 7.953 -8.227 -34.625 1 41.88 72 ALA A C 1
ATOM 596 O O . ALA A 1 72 ? 7.562 -7.477 -33.719 1 41.88 72 ALA A O 1
ATOM 597 N N . LEU A 1 73 ? 7.109 -9.141 -35.156 1 39.91 73 LEU A N 1
ATOM 598 C CA . LEU A 1 73 ? 5.758 -9.633 -34.906 1 39.91 73 LEU A CA 1
ATOM 599 C C . LEU A 1 73 ? 5.418 -9.562 -33.438 1 39.91 73 LEU A C 1
ATOM 601 O O . LEU A 1 73 ? 6.285 -9.773 -32.594 1 39.91 73 LEU A O 1
ATOM 605 N N . ARG A 1 74 ? 4.555 -8.516 -32.938 1 45.22 74 ARG A N 1
ATOM 606 C CA . ARG A 1 74 ? 3.777 -8.805 -31.734 1 45.22 74 ARG A CA 1
ATOM 607 C C . ARG A 1 74 ? 3.896 -10.273 -31.344 1 45.22 74 ARG A C 1
ATOM 609 O O . ARG A 1 74 ? 3.305 -11.141 -31.984 1 45.22 74 ARG A O 1
ATOM 616 N N . LEU A 1 75 ? 5.047 -10.898 -31.438 1 40.38 75 LEU A N 1
ATOM 617 C CA . LEU A 1 75 ? 4.855 -12.281 -31.016 1 40.38 75 LEU A CA 1
ATOM 618 C C . LEU A 1 75 ? 3.611 -12.422 -30.141 1 40.38 75 LEU A C 1
ATOM 620 O O . LEU A 1 75 ? 3.4 -11.625 -29.234 1 40.38 75 LEU A O 1
ATOM 624 N N . ASP A 1 76 ? 2.521 -12.953 -30.625 1 43.09 76 ASP A N 1
ATOM 625 C CA . ASP A 1 76 ? 1.2 -13.266 -30.094 1 43.09 76 ASP A CA 1
ATOM 626 C C . ASP A 1 76 ? 1.201 -13.211 -28.562 1 43.09 76 ASP A C 1
ATOM 628 O O . ASP A 1 76 ? 0.406 -12.492 -27.969 1 43.09 76 ASP A O 1
ATOM 632 N N . ASP A 1 77 ? 1.433 -14.5 -27.781 1 48.47 77 ASP A N 1
ATOM 633 C CA . ASP A 1 77 ? 0.914 -15.172 -26.594 1 48.47 77 ASP A CA 1
ATOM 634 C C . ASP A 1 77 ? 1.706 -14.773 -25.344 1 48.47 77 ASP A C 1
ATOM 636 O O . ASP A 1 77 ? 1.393 -15.219 -24.234 1 48.47 77 ASP A O 1
ATOM 640 N N . LYS A 1 78 ? 3.113 -14.422 -25.453 1 52.72 78 LYS A N 1
ATOM 641 C CA . LYS A 1 78 ? 3.996 -14.453 -24.297 1 52.72 78 LYS A CA 1
ATOM 642 C C . LYS A 1 78 ? 3.953 -13.133 -23.531 1 52.72 78 LYS A C 1
ATOM 644 O O . LYS A 1 78 ? 4.977 -12.672 -23.031 1 52.72 78 LYS A O 1
ATOM 649 N N . LYS A 1 79 ? 3.111 -12.312 -23.656 1 62.69 79 LYS A N 1
ATOM 650 C CA . LYS A 1 79 ? 2.799 -11.047 -23 1 62.69 79 LYS A CA 1
ATOM 651 C C . LYS A 1 79 ? 2.281 -11.289 -21.578 1 62.69 79 LYS A C 1
ATOM 653 O O . LYS A 1 79 ? 1.103 -11.594 -21.391 1 62.69 79 LYS A O 1
ATOM 658 N N . GLY A 1 80 ? 3.252 -11.992 -20.797 1 83.75 80 GLY A N 1
ATOM 659 C CA . GLY A 1 80 ? 2.633 -12.25 -19.516 1 83.75 80 GLY A CA 1
ATOM 660 C C . GLY A 1 80 ? 3.59 -12.086 -18.344 1 83.75 80 GLY A C 1
ATOM 661 O O . GLY A 1 80 ? 4.758 -11.75 -18.547 1 83.75 80 GLY A O 1
ATOM 662 N N . LEU A 1 81 ? 3.174 -11.977 -17.422 1 93.06 81 LEU A N 1
ATOM 663 C CA . LEU A 1 81 ? 3.871 -11.938 -16.141 1 93.06 81 LEU A CA 1
ATOM 664 C C . LEU A 1 81 ? 4.055 -13.344 -15.57 1 93.06 81 LEU A C 1
ATOM 666 O O . LEU A 1 81 ? 3.156 -14.18 -15.68 1 93.06 81 LEU A O 1
ATOM 670 N N . ILE A 1 82 ? 5.227 -13.586 -15.242 1 94.94 82 ILE A N 1
ATOM 671 C CA . ILE A 1 82 ? 5.406 -14.781 -14.422 1 94.94 82 ILE A CA 1
ATOM 672 C C . ILE A 1 82 ? 5.492 -14.383 -12.953 1 94.94 82 ILE A C 1
ATOM 674 O O . ILE A 1 82 ? 6.113 -13.375 -12.609 1 94.94 82 ILE A O 1
ATOM 678 N N . ALA A 1 83 ? 4.832 -15.164 -12.125 1 96.75 83 ALA A N 1
ATOM 679 C CA . ALA A 1 83 ? 4.832 -14.898 -10.688 1 96.75 83 ALA A CA 1
ATOM 680 C C . ALA A 1 83 ? 5.812 -15.82 -9.969 1 96.75 83 ALA A C 1
ATOM 682 O O . ALA A 1 83 ? 5.922 -17 -10.297 1 96.75 83 ALA A O 1
ATOM 683 N N . VAL A 1 84 ? 6.551 -15.289 -9.023 1 96.12 84 VAL A N 1
ATOM 684 C CA . VAL A 1 84 ? 7.336 -16.109 -8.102 1 96.12 84 VAL A CA 1
ATOM 685 C C . VAL A 1 84 ? 6.406 -16.938 -7.227 1 96.12 84 VAL A C 1
ATOM 687 O O . VAL A 1 84 ? 5.285 -16.516 -6.926 1 96.12 84 VAL A O 1
ATOM 690 N N . ASN A 1 85 ? 6.875 -18.156 -6.996 1 94.81 85 ASN A N 1
ATOM 691 C CA . ASN A 1 85 ? 6.098 -18.938 -6.043 1 94.81 85 ASN A CA 1
ATOM 692 C C . ASN A 1 85 ? 6.102 -18.297 -4.656 1 94.81 85 ASN A C 1
ATOM 694 O O . ASN A 1 85 ? 7.121 -18.297 -3.969 1 94.81 85 ASN A O 1
ATOM 698 N N . ILE A 1 86 ? 4.98 -17.781 -4.234 1 95.19 86 ILE A N 1
ATOM 699 C CA . ILE A 1 86 ? 4.863 -17.016 -3.004 1 95.19 86 ILE A CA 1
ATOM 700 C C . ILE A 1 86 ? 5.262 -17.875 -1.812 1 95.19 86 ILE A C 1
ATOM 702 O O . ILE A 1 86 ? 5.742 -17.375 -0.797 1 95.19 86 ILE A O 1
ATOM 706 N N . ASN A 1 87 ? 5.176 -19.203 -1.928 1 92.44 87 ASN A N 1
ATOM 707 C CA . ASN A 1 87 ? 5.504 -20.109 -0.836 1 92.44 87 ASN A CA 1
ATOM 708 C C . ASN A 1 87 ? 7.012 -20.219 -0.624 1 92.44 87 ASN A C 1
ATOM 710 O O . ASN A 1 87 ? 7.465 -20.688 0.422 1 92.44 87 ASN A O 1
ATOM 714 N N . ASP A 1 88 ? 7.699 -19.781 -1.628 1 93.44 88 ASP A N 1
ATOM 715 C CA . ASP A 1 88 ? 9.156 -19.875 -1.552 1 93.44 88 ASP A CA 1
ATOM 716 C C . ASP A 1 88 ? 9.758 -18.578 -1.031 1 93.44 88 ASP A C 1
ATOM 718 O O . ASP A 1 88 ? 10.977 -18.484 -0.856 1 93.44 88 ASP A O 1
ATOM 722 N N . VAL A 1 89 ? 8.961 -17.578 -0.825 1 94.44 89 VAL A N 1
ATOM 723 C CA . VAL A 1 89 ? 9.445 -16.281 -0.362 1 94.44 89 VAL A CA 1
ATOM 724 C C . VAL A 1 89 ? 9.461 -16.25 1.164 1 94.44 89 VAL A C 1
ATOM 726 O O . VAL A 1 89 ? 8.461 -16.578 1.81 1 94.44 89 VAL A O 1
ATOM 729 N N . GLU A 1 90 ? 10.5 -15.836 1.75 1 92.44 90 GLU A N 1
ATOM 730 C CA . GLU A 1 90 ? 10.625 -15.773 3.203 1 92.44 90 GLU A CA 1
ATOM 731 C C . GLU A 1 90 ? 9.734 -14.688 3.793 1 92.44 90 GLU A C 1
ATOM 733 O O . GLU A 1 90 ? 9.703 -13.562 3.293 1 92.44 90 GLU A O 1
ATOM 738 N N . PHE A 1 91 ? 9.133 -15.047 4.871 1 93 91 PHE A N 1
ATOM 739 C CA . PHE A 1 91 ? 8.25 -14.094 5.535 1 93 91 PHE A CA 1
ATOM 740 C C . PHE A 1 91 ? 9.039 -12.883 6.027 1 93 91 PHE A C 1
ATOM 742 O O . PHE A 1 91 ? 8.523 -11.758 6.023 1 93 91 PHE A O 1
ATOM 749 N N . SER A 1 92 ? 10.281 -13.117 6.414 1 94.69 92 SER A N 1
ATOM 750 C CA . SER A 1 92 ? 11.117 -12.031 6.902 1 94.69 92 SER A CA 1
ATOM 751 C C . SER A 1 92 ? 11.305 -10.953 5.836 1 94.69 92 SER A C 1
ATOM 753 O O . SER A 1 92 ? 11.414 -9.766 6.156 1 94.69 92 SER A O 1
ATOM 755 N N . SER A 1 93 ? 11.344 -11.328 4.555 1 96.25 93 SER A N 1
ATOM 756 C CA . SER A 1 93 ? 11.469 -10.359 3.471 1 96.25 93 SER A CA 1
ATOM 757 C C . SER A 1 93 ? 10.234 -9.461 3.385 1 96.25 93 SER A C 1
ATOM 759 O O . SER A 1 93 ? 10.352 -8.258 3.135 1 96.25 93 SER A O 1
ATOM 761 N N . PHE A 1 94 ? 9.102 -10.016 3.664 1 96 94 PHE A N 1
ATOM 762 C CA . PHE A 1 94 ? 7.879 -9.227 3.688 1 96 94 PHE A CA 1
ATOM 763 C C . PHE A 1 94 ? 7.891 -8.242 4.848 1 96 94 PHE A C 1
ATOM 765 O O . PHE A 1 94 ? 7.465 -7.098 4.703 1 96 94 PHE A O 1
ATOM 772 N N . CYS A 1 95 ? 8.375 -8.664 5.957 1 95.75 95 CYS A N 1
ATOM 773 C CA . CYS A 1 95 ? 8.43 -7.809 7.141 1 95.75 95 CYS A CA 1
ATOM 774 C C . CYS A 1 95 ? 9.344 -6.609 6.906 1 95.75 95 CYS A C 1
ATOM 776 O O . CYS A 1 95 ? 9.016 -5.488 7.293 1 95.75 95 CYS A O 1
ATOM 778 N N . ILE A 1 96 ? 10.406 -6.914 6.281 1 97.25 96 ILE A N 1
ATOM 779 C CA . ILE A 1 96 ? 11.367 -5.852 6.012 1 97.25 96 ILE A CA 1
ATOM 780 C C . ILE A 1 96 ? 10.727 -4.793 5.117 1 97.25 96 ILE A C 1
ATOM 782 O O . ILE A 1 96 ? 10.828 -3.594 5.391 1 97.25 96 ILE A O 1
ATOM 786 N N . LEU A 1 97 ? 10.07 -5.25 4.086 1 97.31 97 LEU A N 1
ATOM 787 C CA . LEU A 1 97 ? 9.414 -4.332 3.166 1 97.31 97 LEU A CA 1
ATOM 788 C C . LEU A 1 97 ? 8.312 -3.543 3.877 1 97.31 97 LEU A C 1
ATOM 790 O O . LEU A 1 97 ? 8.234 -2.32 3.738 1 97.31 97 LEU A O 1
ATOM 794 N N . GLN A 1 98 ? 7.539 -4.223 4.656 1 96.62 98 GLN A N 1
ATOM 795 C CA . GLN A 1 98 ? 6.438 -3.584 5.371 1 96.62 98 GLN A CA 1
ATOM 796 C C . GLN A 1 98 ? 6.957 -2.543 6.363 1 96.62 98 GLN A C 1
ATOM 798 O O . GLN A 1 98 ? 6.375 -1.466 6.5 1 96.62 98 GLN A O 1
ATOM 803 N N . ASN A 1 99 ? 8.023 -2.879 7.023 1 97.69 99 ASN A N 1
ATOM 804 C CA . ASN A 1 99 ? 8.609 -1.949 7.984 1 97.69 99 ASN A CA 1
ATOM 805 C C . ASN A 1 99 ? 9.117 -0.681 7.301 1 97.69 99 ASN A C 1
ATOM 807 O O . ASN A 1 99 ? 8.953 0.42 7.832 1 97.69 99 ASN A O 1
ATOM 811 N N . ALA A 1 100 ? 9.695 -0.839 6.176 1 98 100 ALA A N 1
ATOM 812 C CA . ALA A 1 100 ? 10.188 0.313 5.43 1 98 100 ALA A CA 1
ATOM 813 C C . ALA A 1 100 ? 9.039 1.199 4.961 1 98 100 ALA A C 1
ATOM 815 O O . ALA A 1 100 ? 9.133 2.428 5.023 1 98 100 ALA A O 1
ATOM 816 N N . ILE A 1 101 ? 7.973 0.586 4.508 1 97.5 101 ILE A N 1
ATOM 817 C CA . ILE A 1 101 ? 6.789 1.325 4.078 1 97.5 101 ILE A CA 1
ATOM 818 C C . ILE A 1 101 ? 6.23 2.125 5.254 1 97.5 101 ILE A C 1
ATOM 820 O O . ILE A 1 101 ? 5.879 3.299 5.102 1 97.5 101 ILE A O 1
ATOM 824 N N . THR A 1 102 ? 6.188 1.489 6.402 1 97.31 102 THR A N 1
ATOM 825 C CA . THR A 1 102 ? 5.695 2.137 7.617 1 97.31 102 THR A CA 1
ATOM 826 C C . THR A 1 102 ? 6.559 3.344 7.973 1 97.31 102 THR A C 1
ATOM 828 O O . THR A 1 102 ? 6.035 4.406 8.32 1 97.31 102 THR A O 1
ATOM 831 N N . THR A 1 103 ? 7.82 3.172 7.875 1 97.69 103 THR A N 1
ATOM 832 C CA . THR A 1 103 ? 8.742 4.262 8.164 1 97.69 103 THR A CA 1
ATOM 833 C C . THR A 1 103 ? 8.516 5.434 7.219 1 97.69 103 THR A C 1
ATOM 835 O O . THR A 1 103 ? 8.5 6.59 7.641 1 97.69 103 THR A O 1
ATOM 838 N N . CYS A 1 104 ? 8.312 5.137 5.957 1 98.12 104 CYS A N 1
ATOM 839 C CA . CYS A 1 104 ? 8.062 6.184 4.977 1 98.12 104 CYS A CA 1
ATOM 840 C C . CYS A 1 104 ? 6.75 6.902 5.277 1 98.12 104 CYS A C 1
ATOM 842 O O . CYS A 1 104 ? 6.648 8.117 5.109 1 98.12 104 CYS A O 1
ATOM 844 N N . THR A 1 105 ? 5.797 6.133 5.684 1 97.25 105 THR A N 1
ATOM 845 C CA . THR A 1 105 ? 4.508 6.727 6.02 1 97.25 105 THR A CA 1
ATOM 846 C C . THR A 1 105 ? 4.637 7.645 7.23 1 97.25 105 THR A C 1
ATOM 848 O O . THR A 1 105 ? 4.035 8.719 7.27 1 97.25 105 THR A O 1
ATOM 851 N N . GLN A 1 106 ? 5.445 7.234 8.203 1 96.94 106 GLN A N 1
ATOM 852 C CA . GLN A 1 106 ? 5.711 8.078 9.359 1 96.94 106 GLN A CA 1
ATOM 853 C C . GLN A 1 106 ? 6.383 9.383 8.945 1 96.94 106 GLN A C 1
ATOM 855 O O . GLN A 1 106 ? 6.023 10.461 9.438 1 96.94 106 GLN A O 1
ATOM 860 N N . GLY A 1 107 ? 7.344 9.195 8.07 1 97.06 107 GLY A N 1
ATOM 861 C CA . GLY A 1 107 ? 8.008 10.383 7.559 1 97.06 107 GLY A CA 1
ATOM 862 C C . GLY A 1 107 ? 7.07 11.336 6.84 1 97.06 107 GLY A C 1
ATOM 863 O O . GLY A 1 107 ? 7.188 12.555 6.984 1 97.06 107 GLY A O 1
ATOM 864 N N . MET A 1 108 ? 6.23 10.773 6.129 1 96.94 108 MET A N 1
ATOM 865 C CA . MET A 1 108 ? 5.234 11.57 5.414 1 96.94 108 MET A CA 1
ATOM 866 C C . MET A 1 108 ? 4.371 12.359 6.395 1 96.94 108 MET A C 1
ATOM 868 O O . MET A 1 108 ? 4.113 13.547 6.18 1 96.94 108 MET A O 1
ATOM 872 N N . LEU A 1 109 ? 3.912 11.758 7.441 1 95.56 109 LEU A N 1
ATOM 873 C CA . LEU A 1 109 ? 3.08 12.414 8.445 1 95.56 109 LEU A CA 1
ATOM 874 C C . LEU A 1 109 ? 3.822 13.586 9.086 1 95.56 109 LEU A C 1
ATOM 876 O O . LEU A 1 109 ? 3.248 14.656 9.281 1 95.56 109 LEU A O 1
ATOM 880 N N . LEU A 1 110 ? 5.02 13.383 9.367 1 95.81 110 LEU A N 1
ATOM 881 C CA . LEU A 1 110 ? 5.832 14.43 9.977 1 95.81 110 LEU A CA 1
ATOM 882 C C . LEU A 1 110 ? 5.973 15.617 9.031 1 95.81 110 LEU A C 1
ATOM 884 O O . LEU A 1 110 ? 5.859 16.766 9.461 1 95.81 110 LEU A O 1
ATOM 888 N N . GLU A 1 111 ? 6.219 15.328 7.824 1 95.12 111 GLU A N 1
ATOM 889 C CA . GLU A 1 111 ? 6.371 16.391 6.836 1 95.12 111 GLU A CA 1
ATOM 890 C C . GLU A 1 111 ? 5.07 17.172 6.648 1 95.12 111 GLU A C 1
ATOM 892 O O . GLU A 1 111 ? 5.086 18.391 6.523 1 95.12 111 GLU A O 1
ATOM 897 N N . GLN A 1 112 ? 4.023 16.453 6.613 1 92.69 112 GLN A N 1
ATOM 898 C CA . GLN A 1 112 ? 2.727 17.109 6.438 1 92.69 112 GLN A CA 1
ATOM 899 C C . GLN A 1 112 ? 2.385 17.984 7.629 1 92.69 112 GLN A C 1
ATOM 901 O O . GLN A 1 112 ? 1.854 19.094 7.461 1 92.69 112 GLN A O 1
ATOM 906 N N . THR A 1 113 ? 2.658 17.5 8.766 1 93.38 113 THR A N 1
ATOM 907 C CA . THR A 1 113 ? 2.428 18.281 9.977 1 93.38 113 THR A CA 1
ATOM 908 C C . THR A 1 113 ? 3.238 19.562 9.945 1 93.38 113 THR A C 1
ATOM 910 O O . THR A 1 113 ? 2.707 20.641 10.219 1 93.38 113 THR A O 1
ATOM 913 N N . ALA A 1 114 ? 4.445 19.469 9.633 1 94.19 114 ALA A N 1
ATOM 914 C CA . ALA A 1 114 ? 5.32 20.641 9.562 1 94.19 114 ALA A CA 1
ATOM 915 C C . ALA A 1 114 ? 4.809 21.641 8.539 1 94.19 114 ALA A C 1
ATOM 917 O O . ALA A 1 114 ? 4.84 22.859 8.781 1 94.19 114 ALA A O 1
ATOM 918 N N . ALA A 1 115 ? 4.367 21.109 7.434 1 92.62 115 ALA A N 1
ATOM 919 C CA . ALA A 1 115 ? 3.863 21.984 6.379 1 92.62 115 ALA A CA 1
ATOM 920 C C . ALA A 1 115 ? 2.604 22.719 6.828 1 92.62 115 ALA A C 1
ATOM 922 O O . ALA A 1 115 ? 2.432 23.906 6.539 1 92.62 115 ALA A O 1
ATOM 923 N N . ILE A 1 116 ? 1.812 22.062 7.48 1 91.38 116 ILE A N 1
ATOM 924 C CA . ILE A 1 116 ? 0.554 22.641 7.949 1 91.38 116 ILE A CA 1
ATOM 925 C C . ILE A 1 116 ? 0.834 23.719 8.984 1 91.38 116 ILE A C 1
ATOM 927 O O . ILE A 1 116 ? 0.239 24.797 8.945 1 91.38 116 ILE A O 1
ATOM 931 N N . VAL A 1 117 ? 1.686 23.516 9.898 1 91.31 117 VAL A N 1
ATOM 932 C CA . VAL A 1 117 ? 2.037 24.469 10.945 1 91.31 117 VAL A CA 1
ATOM 933 C C . VAL A 1 117 ? 2.658 25.719 10.328 1 91.31 117 VAL A C 1
ATOM 935 O O . VAL A 1 117 ? 2.32 26.828 10.711 1 91.31 117 VAL A O 1
ATOM 938 N N . LYS A 1 118 ? 3.459 25.469 9.352 1 91.62 118 LYS A N 1
ATOM 939 C CA . LYS A 1 118 ? 4.105 26.594 8.68 1 91.62 118 LYS A CA 1
ATOM 940 C C . LYS A 1 118 ? 3.084 27.469 7.961 1 91.62 118 LYS A C 1
ATOM 942 O O . LYS A 1 118 ? 3.178 28.703 7.992 1 91.62 118 LYS A O 1
ATOM 947 N N . ASN A 1 119 ? 2.219 26.781 7.297 1 89.38 119 ASN A N 1
ATOM 948 C CA . ASN A 1 119 ? 1.177 27.5 6.578 1 89.38 119 ASN A CA 1
ATOM 949 C C . ASN A 1 119 ? 0.288 28.297 7.531 1 89.38 119 ASN A C 1
ATOM 951 O O . ASN A 1 119 ? -0.143 29.406 7.207 1 89.38 119 ASN A O 1
ATOM 955 N N . GLN A 1 120 ? 0.031 27.812 8.656 1 85.94 120 GLN A N 1
ATOM 956 C CA . GLN A 1 120 ? -0.777 28.5 9.656 1 85.94 120 GLN A CA 1
ATOM 957 C C . GLN A 1 120 ? -0.048 29.734 10.203 1 85.94 120 GLN A C 1
ATOM 959 O O . GLN A 1 120 ? -0.652 30.797 10.383 1 85.94 120 GLN A O 1
ATOM 964 N N . GLU A 1 121 ? 1.182 29.594 10.477 1 85.12 121 GLU A N 1
ATOM 965 C CA . GLU A 1 121 ? 1.985 30.703 10.969 1 85.12 121 GLU A CA 1
ATOM 966 C C . GLU A 1 121 ? 2.037 31.844 9.945 1 85.12 121 GLU A C 1
ATOM 968 O O . GLU A 1 121 ? 1.979 33 10.312 1 85.12 121 GLU A O 1
ATOM 973 N N . LYS A 1 122 ? 2.117 31.516 8.727 1 89.75 122 LYS A N 1
ATOM 974 C CA . LYS A 1 122 ? 2.15 32.531 7.664 1 89.75 122 LYS A CA 1
ATOM 975 C C . LYS A 1 122 ? 0.822 33.25 7.566 1 89.75 122 LYS A C 1
ATOM 977 O O . LYS A 1 122 ? 0.8 34.469 7.391 1 89.75 122 LYS A O 1
ATOM 982 N N . ASN A 1 123 ? -0.152 32.438 7.688 1 85.06 123 ASN A N 1
ATOM 983 C CA . ASN A 1 123 ? -1.48 33.031 7.629 1 85.06 123 ASN A CA 1
ATOM 984 C C . ASN A 1 123 ? -1.729 33.969 8.812 1 85.06 123 ASN A C 1
ATOM 986 O O . ASN A 1 123 ? -2.357 35 8.656 1 85.06 123 ASN A O 1
ATOM 990 N N . ASP A 1 124 ? -1.292 33.688 9.961 1 81.44 124 ASP A N 1
ATOM 991 C CA . ASP A 1 124 ? -1.433 34.5 11.156 1 81.44 124 ASP A CA 1
ATOM 992 C C . ASP A 1 124 ? -0.632 35.781 11.039 1 81.44 124 ASP A C 1
ATOM 994 O O . ASP A 1 124 ? -1.098 36.875 11.445 1 81.44 124 ASP A O 1
ATOM 998 N N . PHE A 1 125 ? 0.48 35.75 10.547 1 85.69 125 PHE A N 1
ATOM 999 C CA . PHE A 1 125 ? 1.329 36.906 10.352 1 85.69 125 PHE A CA 1
ATOM 1000 C C . PHE A 1 125 ? 0.695 37.875 9.359 1 85.69 125 PHE A C 1
ATOM 1002 O O . PHE A 1 125 ? 0.685 39.094 9.586 1 85.69 125 PHE A O 1
ATOM 1009 N N . GLU A 1 126 ? 0.126 37.281 8.305 1 88.44 126 GLU A N 1
ATOM 1010 C CA . GLU A 1 126 ? -0.511 38.125 7.281 1 88.44 126 GLU A CA 1
ATOM 1011 C C . GLU A 1 126 ? -1.771 38.781 7.816 1 88.44 126 GLU A C 1
ATOM 1013 O O . GLU A 1 126 ? -2.061 39.938 7.477 1 88.44 126 GLU A O 1
ATOM 1018 N N . THR A 1 127 ? -2.445 38.125 8.625 1 86.69 127 THR A N 1
ATOM 1019 C CA . THR A 1 127 ? -3.654 38.688 9.227 1 86.69 127 THR A CA 1
ATOM 1020 C C . THR A 1 127 ? -3.305 39.75 10.258 1 86.69 127 THR A C 1
ATOM 1022 O O . THR A 1 127 ? -4.004 40.75 10.375 1 86.69 127 THR A O 1
ATOM 1025 N N . SER A 1 128 ? -2.279 39.656 10.961 1 85.19 128 SER A N 1
ATOM 1026 C CA . SER A 1 128 ? -1.835 40.625 11.93 1 85.19 128 SER A CA 1
ATOM 1027 C C . SER A 1 128 ? -1.344 41.906 11.242 1 85.19 128 SER A C 1
ATOM 1029 O O . SER A 1 128 ? -1.396 43 11.828 1 85.19 128 SER A O 1
ATOM 1031 N N . LYS A 1 129 ? -0.87 41.906 10 1 84.56 129 LYS A N 1
ATOM 1032 C CA . LYS A 1 129 ? -0.417 43.062 9.258 1 84.56 129 LYS A CA 1
ATOM 1033 C C . LYS A 1 129 ? -1.595 43.812 8.633 1 84.56 129 LYS A C 1
ATOM 1035 O O . LYS A 1 129 ? -1.535 45.031 8.438 1 84.56 129 LYS A O 1
ATOM 1040 N N . ALA A 1 130 ? -2.543 43.156 8.336 1 83.06 130 ALA A N 1
ATOM 1041 C CA . ALA A 1 130 ? -3.693 43.719 7.652 1 83.06 130 ALA A CA 1
ATOM 1042 C C . ALA A 1 130 ? -4.629 44.406 8.641 1 83.06 130 ALA A C 1
ATOM 1044 O O . ALA A 1 130 ? -5.5 45.188 8.242 1 83.06 130 ALA A O 1
ATOM 1045 N N . SER A 1 131 ? -4.512 44.188 9.93 1 70.12 131 SER A N 1
ATOM 1046 C CA . SER A 1 131 ? -5.281 44.906 10.938 1 70.12 131 SER A CA 1
ATOM 1047 C C . SER A 1 131 ? -4.512 46.125 11.445 1 70.12 131 SER A C 1
ATOM 1049 O O . SER A 1 131 ? -5.078 47.219 11.586 1 70.12 131 SER A O 1
ATOM 1051 N N . MET B 1 1 ? 11.719 -8.141 13.203 1 65.62 1 MET B N 1
ATOM 1052 C CA . MET B 1 1 ? 10.57 -7.762 14.016 1 65.62 1 MET B CA 1
ATOM 1053 C C . MET B 1 1 ? 9.695 -6.75 13.289 1 65.62 1 MET B C 1
ATOM 1055 O O . MET B 1 1 ? 10.195 -5.93 12.516 1 65.62 1 MET B O 1
ATOM 1059 N N . LEU B 1 2 ? 8.422 -7.004 13.266 1 75.62 2 LEU B N 1
ATOM 1060 C CA . LEU B 1 2 ? 7.465 -6.102 12.641 1 75.62 2 LEU B CA 1
ATOM 1061 C C . LEU B 1 2 ? 7.266 -4.848 13.484 1 75.62 2 LEU B C 1
ATOM 1063 O O . LEU B 1 2 ? 7.062 -4.934 14.695 1 75.62 2 LEU B O 1
ATOM 1067 N N . ALA B 1 3 ? 7.488 -3.668 12.852 1 80.75 3 ALA B N 1
ATOM 1068 C CA . ALA B 1 3 ? 7.262 -2.387 13.516 1 80.75 3 ALA B CA 1
ATOM 1069 C C . ALA B 1 3 ? 5.793 -2.207 13.883 1 80.75 3 ALA B C 1
ATOM 1071 O O . ALA B 1 3 ? 4.918 -2.85 13.297 1 80.75 3 ALA B O 1
ATOM 1072 N N . SER B 1 4 ? 5.57 -1.398 14.891 1 87.38 4 SER B N 1
ATOM 1073 C CA . SER B 1 4 ? 4.195 -1.054 15.242 1 87.38 4 SER B CA 1
ATOM 1074 C C . SER B 1 4 ? 3.48 -0.392 14.07 1 87.38 4 SER B C 1
ATOM 1076 O O . SER B 1 4 ? 4.012 0.535 13.453 1 87.38 4 SER B O 1
ATOM 1078 N N . PRO B 1 5 ? 2.418 -0.896 13.781 1 88.75 5 PRO B N 1
ATOM 1079 C CA . PRO B 1 5 ? 1.699 -0.352 12.625 1 88.75 5 PRO B CA 1
ATOM 1080 C C . PRO B 1 5 ? 1.156 1.053 12.875 1 88.75 5 PRO B C 1
ATOM 1082 O O . PRO B 1 5 ? 0.835 1.399 14.016 1 88.75 5 PRO B O 1
ATOM 1085 N N . LEU B 1 6 ? 1.142 1.872 11.898 1 94.62 6 LEU B N 1
ATOM 1086 C CA . LEU B 1 6 ? 0.514 3.189 11.906 1 94.62 6 LEU B CA 1
ATOM 1087 C C . LEU B 1 6 ? -0.945 3.098 11.469 1 94.62 6 LEU B C 1
ATOM 1089 O O . LEU B 1 6 ? -1.234 2.895 10.289 1 94.62 6 LEU B O 1
ATOM 1093 N N . ARG B 1 7 ? -1.817 3.252 12.43 1 96.75 7 ARG B N 1
ATOM 1094 C CA . ARG B 1 7 ? -3.238 3.086 12.141 1 96.75 7 ARG B CA 1
ATOM 1095 C C . ARG B 1 7 ? -3.91 4.434 11.891 1 96.75 7 ARG B C 1
ATOM 1097 O O . ARG B 1 7 ? -4.547 4.984 12.789 1 96.75 7 ARG B O 1
ATOM 1104 N N . ILE B 1 8 ? -3.816 4.859 10.641 1 97.12 8 ILE B N 1
ATOM 1105 C CA . ILE B 1 8 ? -4.254 6.227 10.375 1 97.12 8 ILE B CA 1
ATOM 1106 C C . ILE B 1 8 ? -5.211 6.238 9.188 1 97.12 8 ILE B C 1
ATOM 1108 O O . ILE B 1 8 ? -5.73 7.293 8.805 1 97.12 8 ILE B O 1
ATOM 1112 N N . PHE B 1 9 ? -5.461 5.051 8.633 1 98.38 9 PHE B N 1
ATOM 1113 C CA . PHE B 1 9 ? -6.277 5 7.422 1 98.38 9 PHE B CA 1
ATOM 1114 C C . PHE B 1 9 ? -7.68 4.496 7.738 1 98.38 9 PHE B C 1
ATOM 1116 O O . PHE B 1 9 ? -7.852 3.59 8.555 1 98.38 9 PHE B O 1
ATOM 1123 N N . ARG B 1 10 ? -8.602 5.074 7.086 1 98.56 10 ARG B N 1
ATOM 1124 C CA . ARG B 1 10 ? -9.992 4.633 7.184 1 98.56 10 ARG B CA 1
ATOM 1125 C C . ARG B 1 10 ? -10.57 4.34 5.805 1 98.56 10 ARG B C 1
ATOM 1127 O O . ARG B 1 10 ? -10.195 4.977 4.82 1 98.56 10 ARG B O 1
ATOM 1134 N N . CYS B 1 11 ? -11.391 3.381 5.797 1 98.75 11 CYS B N 1
ATOM 1135 C CA . CYS B 1 11 ? -12.016 3.012 4.531 1 98.75 11 CYS B CA 1
ATOM 1136 C C . CYS B 1 11 ? -13.062 4.035 4.125 1 98.75 11 CYS B C 1
ATOM 1138 O O . CYS B 1 11 ? -14.102 4.164 4.781 1 98.75 11 CYS B O 1
ATOM 1140 N N . SER B 1 12 ? -12.891 4.684 3.037 1 98.31 12 SER B N 1
ATOM 1141 C CA . SER B 1 12 ? -13.82 5.699 2.557 1 98.31 12 SER B CA 1
ATOM 1142 C C . SER B 1 12 ? -15.133 5.074 2.096 1 98.31 12 SER B C 1
ATOM 1144 O O . SER B 1 12 ? -16.188 5.707 2.166 1 98.31 12 SER B O 1
ATOM 1146 N N . ILE B 1 13 ? -15.102 3.861 1.622 1 98.69 13 ILE B N 1
ATOM 1147 C CA . ILE B 1 13 ? -16.281 3.162 1.147 1 98.69 13 ILE B CA 1
ATOM 1148 C C . ILE B 1 13 ? -17.234 2.91 2.316 1 98.69 13 ILE B C 1
ATOM 1150 O O . ILE B 1 13 ? -18.438 3.164 2.213 1 98.69 13 ILE B O 1
ATOM 1154 N N . CYS B 1 14 ? -16.672 2.406 3.449 1 98.62 14 CYS B N 1
ATOM 1155 C CA . CYS B 1 14 ? -17.5 2.191 4.633 1 98.62 14 CYS B CA 1
ATOM 1156 C C . CYS B 1 14 ? -18.094 3.504 5.129 1 98.62 14 CYS B C 1
ATOM 1158 O O . CYS B 1 14 ? -19.281 3.578 5.426 1 98.62 14 CYS B O 1
ATOM 1160 N N . ILE B 1 15 ? -17.234 4.52 5.18 1 98.12 15 ILE B N 1
ATOM 1161 C CA . ILE B 1 15 ? -17.672 5.824 5.668 1 98.12 15 ILE B CA 1
ATOM 1162 C C . ILE B 1 15 ? -18.844 6.328 4.816 1 98.12 15 ILE B C 1
ATOM 1164 O O . ILE B 1 15 ? -19.875 6.734 5.352 1 98.12 15 ILE B O 1
ATOM 1168 N N . GLU B 1 16 ? -18.688 6.223 3.555 1 97.88 16 GLU B N 1
ATOM 1169 C CA . GLU B 1 16 ? -19.688 6.742 2.623 1 97.88 16 GLU B CA 1
ATOM 1170 C C . GLU B 1 16 ? -20.984 5.957 2.713 1 97.88 16 GLU B C 1
ATOM 1172 O O . GLU B 1 16 ? -22.062 6.492 2.434 1 97.88 16 GLU B O 1
ATOM 1177 N N . ASN B 1 17 ? -20.922 4.746 3.131 1 97.94 17 ASN B N 1
ATOM 1178 C CA . ASN B 1 17 ? -22.109 3.896 3.203 1 97.94 17 ASN B CA 1
ATOM 1179 C C . ASN B 1 17 ? -22.672 3.844 4.621 1 97.94 17 ASN B C 1
ATOM 1181 O O . ASN B 1 17 ? -23.562 3.039 4.91 1 97.94 17 ASN B O 1
ATOM 1185 N N . GLY B 1 18 ? -22.094 4.602 5.508 1 97.25 18 GLY B N 1
ATOM 1186 C CA . GLY B 1 18 ? -22.641 4.754 6.848 1 97.25 18 GLY B CA 1
ATOM 1187 C C . GLY B 1 18 ? -22.203 3.656 7.801 1 97.25 18 GLY B C 1
ATOM 1188 O O . GLY B 1 18 ? -22.828 3.438 8.836 1 97.25 18 GLY B O 1
ATOM 1189 N N . PHE B 1 19 ? -21.25 2.922 7.488 1 98.12 19 PHE B N 1
ATOM 1190 C CA . PHE B 1 19 ? -20.734 1.863 8.344 1 98.12 19 PHE B CA 1
ATOM 1191 C C . PHE B 1 19 ? -19.547 2.367 9.172 1 98.12 19 PHE B C 1
ATOM 1193 O O . PHE B 1 19 ? -18.984 3.416 8.875 1 98.12 19 PHE B O 1
ATOM 1200 N N . GLU B 1 20 ? -19.297 1.643 10.125 1 97.31 20 GLU B N 1
ATOM 1201 C CA . GLU B 1 20 ? -18.109 1.964 10.93 1 97.31 20 GLU B CA 1
ATOM 1202 C C . GLU B 1 20 ? -16.828 1.75 10.125 1 97.31 20 GLU B C 1
ATOM 1204 O O . GLU B 1 20 ? -16.719 0.786 9.367 1 97.31 20 GLU B O 1
ATOM 1209 N N . ALA B 1 21 ? -15.938 2.646 10.203 1 98.25 21 ALA B N 1
ATOM 1210 C CA . ALA B 1 21 ? -14.633 2.564 9.547 1 98.25 21 ALA B CA 1
ATOM 1211 C C . ALA B 1 21 ? -13.5 2.826 10.539 1 98.25 21 ALA B C 1
ATOM 1213 O O . ALA B 1 21 ? -12.93 3.92 10.562 1 98.25 21 ALA B O 1
ATOM 1214 N N . PRO B 1 22 ? -13.195 1.854 11.336 1 98 22 PRO B N 1
ATOM 1215 C CA . PRO B 1 22 ? -12.094 2.057 12.281 1 98 22 PRO B CA 1
ATOM 1216 C C . PRO B 1 22 ? -10.766 2.314 11.578 1 98 22 PRO B C 1
ATOM 1218 O O . PRO B 1 22 ? -10.562 1.882 10.445 1 98 22 PRO B O 1
ATOM 1221 N N . ARG B 1 23 ? -9.914 3.02 12.266 1 98.19 23 ARG B N 1
ATOM 1222 C CA . ARG B 1 23 ? -8.578 3.271 11.727 1 98.19 23 ARG B CA 1
ATOM 1223 C C . ARG B 1 23 ? -7.785 1.978 11.602 1 98.19 23 ARG B C 1
ATOM 1225 O O . ARG B 1 23 ? -7.84 1.12 12.492 1 98.19 23 ARG B O 1
ATOM 1232 N N . GLN B 1 24 ? -7.098 1.854 10.539 1 97.81 24 GLN B N 1
ATOM 1233 C CA . GLN B 1 24 ? -6.293 0.678 10.227 1 97.81 24 GLN B CA 1
ATOM 1234 C C . GLN B 1 24 ? -4.926 1.078 9.672 1 97.81 24 GLN B C 1
ATOM 1236 O O . GLN B 1 24 ? -4.711 2.24 9.32 1 97.81 24 GLN B O 1
ATOM 1241 N N . ASP B 1 25 ? -4.008 0.097 9.805 1 97.06 25 ASP B N 1
ATOM 1242 C CA . ASP B 1 25 ? -2.754 0.339 9.094 1 97.06 25 ASP B CA 1
ATOM 1243 C C . ASP B 1 25 ? -2.934 0.167 7.59 1 97.06 25 ASP B C 1
ATOM 1245 O O . ASP B 1 25 ? -3.977 -0.306 7.133 1 97.06 25 ASP B O 1
ATOM 1249 N N . LEU B 1 26 ? -1.988 0.491 6.824 1 97.56 26 LEU B N 1
ATOM 1250 C CA . LEU B 1 26 ? -2.08 0.526 5.367 1 97.56 26 LEU B CA 1
ATOM 1251 C C . LEU B 1 26 ? -2.373 -0.862 4.809 1 97.56 26 LEU B C 1
ATOM 1253 O O . LEU B 1 26 ? -3.256 -1.022 3.963 1 97.56 26 LEU B O 1
ATOM 1257 N N . SER B 1 27 ? -1.646 -1.896 5.223 1 97.38 27 SER B N 1
ATOM 1258 C CA . SER B 1 27 ? -1.801 -3.244 4.691 1 97.38 27 SER B CA 1
ATOM 1259 C C . SER B 1 27 ? -3.211 -3.775 4.93 1 97.38 27 SER B C 1
ATOM 1261 O O . SER B 1 27 ? -3.818 -4.363 4.035 1 97.38 27 SER B O 1
ATOM 1263 N N . LEU B 1 28 ? -3.729 -3.502 6.09 1 97.69 28 LEU B N 1
ATOM 1264 C CA . LEU B 1 28 ? -5.07 -3.971 6.426 1 97.69 28 LEU B CA 1
ATOM 1265 C C . LEU B 1 28 ? -6.129 -3.178 5.668 1 97.69 28 LEU B C 1
ATOM 1267 O O . LEU B 1 28 ? -7.16 -3.727 5.281 1 97.69 28 LEU B O 1
ATOM 1271 N N . LEU B 1 29 ? -5.863 -1.894 5.496 1 98.5 29 LEU B N 1
ATOM 1272 C CA . LEU B 1 29 ? -6.793 -1.091 4.707 1 98.5 29 LEU B CA 1
ATOM 1273 C C . LEU B 1 29 ? -6.93 -1.647 3.295 1 98.5 29 LEU B C 1
ATOM 1275 O O . LEU B 1 29 ? -8.047 -1.817 2.795 1 98.5 29 LEU B O 1
ATOM 1279 N N . ILE B 1 30 ? -5.797 -1.917 2.697 1 98.56 30 ILE B N 1
ATOM 1280 C CA . ILE B 1 30 ? -5.801 -2.416 1.326 1 98.56 30 ILE B CA 1
ATOM 1281 C C . ILE B 1 30 ? -6.57 -3.734 1.26 1 98.56 30 ILE B C 1
ATOM 1283 O O . ILE B 1 30 ? -7.395 -3.934 0.364 1 98.56 30 ILE B O 1
ATOM 1287 N N . GLU B 1 31 ? -6.312 -4.605 2.205 1 98.38 31 GLU B N 1
ATOM 1288 C CA . GLU B 1 31 ? -7.035 -5.871 2.279 1 98.38 31 GLU B CA 1
ATOM 1289 C C . GLU B 1 31 ? -8.531 -5.641 2.453 1 98.38 31 GLU B C 1
ATOM 1291 O O . GLU B 1 31 ? -9.344 -6.285 1.789 1 98.38 31 GLU B O 1
ATOM 1296 N N . HIS B 1 32 ? -8.844 -4.695 3.285 1 98.5 32 HIS B N 1
ATOM 1297 C CA . HIS B 1 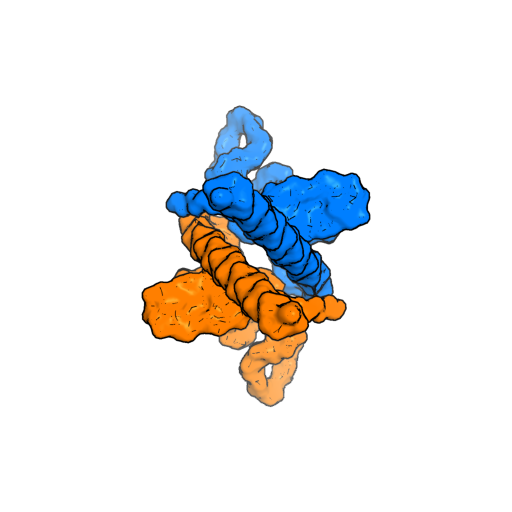32 ? -10.242 -4.391 3.549 1 98.5 32 HIS B CA 1
ATOM 1298 C C . HIS B 1 32 ? -10.938 -3.861 2.297 1 98.5 32 HIS B C 1
ATOM 1300 O O . HIS B 1 32 ? -12.016 -4.328 1.938 1 98.5 32 HIS B O 1
ATOM 1306 N N . ILE B 1 33 ? -10.328 -2.912 1.655 1 98.69 33 ILE B N 1
ATOM 1307 C CA . ILE B 1 33 ? -10.883 -2.332 0.438 1 98.69 33 ILE B CA 1
ATOM 1308 C C . ILE B 1 33 ? -11.086 -3.424 -0.609 1 98.69 33 ILE B C 1
ATOM 1310 O O . ILE B 1 33 ? -12.109 -3.453 -1.291 1 98.69 33 ILE B O 1
ATOM 1314 N N . ALA B 1 34 ? -10.133 -4.344 -0.763 1 98.75 34 ALA B N 1
ATOM 1315 C CA . ALA B 1 34 ? -10.211 -5.426 -1.741 1 98.75 34 ALA B CA 1
ATOM 1316 C C . ALA B 1 34 ? -11.438 -6.293 -1.497 1 98.75 34 ALA B C 1
ATOM 1318 O O . ALA B 1 34 ? -12.047 -6.805 -2.443 1 98.75 34 ALA B O 1
ATOM 1319 N N . LYS B 1 35 ? -11.766 -6.449 -0.254 1 98 35 LYS B N 1
ATOM 1320 C CA . LYS B 1 35 ? -12.938 -7.254 0.075 1 9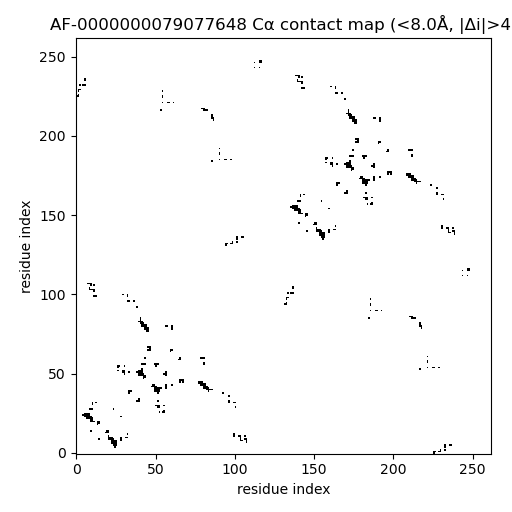8 35 LYS B CA 1
ATOM 1321 C C . LYS B 1 35 ? -14.211 -6.613 -0.47 1 98 35 LYS B C 1
ATOM 1323 O O . LYS B 1 35 ? -15.141 -7.316 -0.885 1 98 35 LYS B O 1
A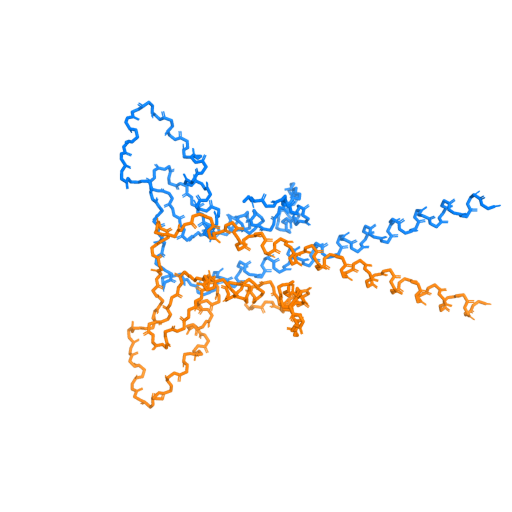TOM 1328 N N . HIS B 1 36 ? -14.312 -5.312 -0.507 1 98.38 36 HIS B N 1
ATOM 1329 C CA . HIS B 1 36 ? -15.469 -4.621 -1.066 1 98.38 36 HIS B CA 1
ATOM 1330 C C . HIS B 1 36 ? -15.648 -4.953 -2.545 1 98.38 36 HIS B C 1
ATOM 1332 O O . HIS B 1 36 ? -16.766 -4.965 -3.051 1 98.38 36 HIS B O 1
ATOM 1338 N N . TYR B 1 37 ? -14.578 -5.238 -3.16 1 98.06 37 TYR B N 1
ATOM 1339 C CA . TYR B 1 37 ? -14.609 -5.488 -4.598 1 98.06 37 TYR B CA 1
ATOM 1340 C C . TYR B 1 37 ? -14.461 -6.977 -4.895 1 98.06 37 TYR B C 1
ATOM 1342 O O . TYR B 1 37 ? -14.359 -7.375 -6.059 1 98.06 37 TYR B O 1
ATOM 1350 N N . GLN B 1 38 ? -14.305 -7.797 -3.861 1 97.56 38 GLN B N 1
ATOM 1351 C CA . GLN B 1 38 ? -14.086 -9.234 -3.998 1 97.56 38 GLN B CA 1
ATOM 1352 C C . GLN B 1 38 ? -12.828 -9.531 -4.809 1 97.56 38 GLN B C 1
ATOM 1354 O O . GLN B 1 38 ? -12.789 -10.484 -5.582 1 97.56 38 GLN B O 1
ATOM 1359 N N . PHE B 1 39 ? -11.938 -8.695 -4.652 1 98.31 39 PHE B N 1
ATOM 1360 C CA . PHE B 1 39 ? -10.656 -8.812 -5.336 1 98.31 39 PHE B CA 1
ATOM 1361 C C . PHE B 1 39 ? -9.664 -9.609 -4.5 1 98.31 39 PHE B C 1
ATOM 1363 O O . PHE B 1 39 ? -9.508 -9.359 -3.303 1 98.31 39 PHE B O 1
ATOM 1370 N N . TYR B 1 40 ? -9.016 -10.633 -5.105 1 98.19 40 TYR B N 1
ATOM 1371 C CA . TYR B 1 40 ? -7.973 -11.367 -4.398 1 98.19 40 TYR B CA 1
ATOM 1372 C C . TYR B 1 40 ? -6.957 -11.945 -5.379 1 98.19 40 TYR B C 1
ATOM 1374 O O . TYR B 1 40 ? -7.258 -12.117 -6.562 1 98.19 40 TYR B O 1
ATOM 1382 N N . LEU B 1 41 ? -5.793 -12.289 -4.895 1 98.31 41 LEU B N 1
ATOM 1383 C CA . LEU B 1 41 ? -4.727 -12.844 -5.719 1 98.31 41 LEU B CA 1
ATOM 1384 C C . LEU B 1 41 ? -4.207 -14.156 -5.133 1 98.31 41 LEU B C 1
ATOM 1386 O O . LEU B 1 41 ? -3.516 -14.914 -5.812 1 98.31 41 LEU B O 1
ATOM 1390 N N . TYR B 1 42 ? -4.504 -14.398 -3.846 1 97.25 42 TYR B N 1
ATOM 1391 C CA . TYR B 1 42 ? -4.004 -15.578 -3.146 1 97.25 42 TYR B CA 1
ATOM 1392 C C . TYR B 1 42 ? -5.129 -16.266 -2.385 1 97.25 42 TYR B C 1
ATOM 1394 O O . TYR B 1 42 ? -6.059 -15.617 -1.904 1 97.25 42 TYR B O 1
ATOM 1402 N N . GLU B 1 43 ? -4.992 -17.531 -2.301 1 95.5 43 GLU B N 1
ATOM 1403 C CA . GLU B 1 43 ? -5.949 -18.328 -1.54 1 95.5 43 GLU B CA 1
ATOM 1404 C C . GLU B 1 43 ? -5.242 -19.406 -0.716 1 95.5 43 GLU B C 1
ATOM 1406 O O . GLU B 1 43 ? -4.34 -20.078 -1.213 1 95.5 43 GLU B O 1
ATOM 1411 N N . CYS B 1 44 ? -5.602 -19.391 0.548 1 93.19 44 CYS B N 1
ATOM 1412 C CA . CYS B 1 44 ? -5.066 -20.453 1.393 1 93.19 44 CYS B CA 1
ATOM 1413 C C . CYS B 1 44 ? -5.656 -21.797 1.007 1 93.19 44 CYS B C 1
ATOM 1415 O O . CYS B 1 44 ? -6.875 -21.938 0.893 1 93.19 44 CYS B O 1
ATOM 1417 N N . GLN B 1 45 ? -4.871 -22.766 0.86 1 89.12 45 GLN B N 1
ATOM 1418 C CA . GLN B 1 45 ? -5.312 -24.078 0.399 1 89.12 45 GLN B CA 1
ATOM 1419 C C . GLN B 1 45 ? -6.027 -24.844 1.512 1 89.12 45 GLN B C 1
ATOM 1421 O O . GLN B 1 45 ? -6.824 -25.75 1.242 1 89.12 45 GLN B O 1
ATOM 1426 N N . GLN B 1 46 ? -5.75 -24.453 2.672 1 86.06 46 GLN B N 1
ATOM 1427 C CA . GLN B 1 46 ? -6.301 -25.172 3.816 1 86.06 46 GLN B CA 1
ATOM 1428 C C . GLN B 1 46 ? -7.676 -24.625 4.199 1 86.06 46 GLN B C 1
ATOM 1430 O O . GLN B 1 46 ? -8.656 -25.359 4.234 1 86.06 46 GLN B O 1
ATOM 1435 N N . CYS B 1 47 ? -7.801 -23.375 4.508 1 88.94 47 CYS B N 1
ATOM 1436 C CA . CYS B 1 47 ? -9.055 -22.812 5.008 1 88.94 47 CYS B CA 1
ATOM 1437 C C . CYS B 1 47 ? -9.797 -22.062 3.904 1 88.94 47 CYS B C 1
ATOM 1439 O O . CYS B 1 47 ? -10.898 -21.562 4.121 1 88.94 47 CYS B O 1
ATOM 1441 N N . LYS B 1 48 ? -9.219 -21.781 2.715 1 91.88 48 LYS B N 1
ATOM 1442 C CA . LYS B 1 48 ? -9.812 -21.172 1.528 1 91.88 48 LYS B CA 1
ATOM 1443 C C . LYS B 1 48 ? -9.984 -19.656 1.711 1 91.88 48 LYS B C 1
ATOM 1445 O O . LYS B 1 48 ? -10.68 -19.016 0.928 1 91.88 48 LYS B O 1
ATOM 1450 N N . ALA B 1 49 ? -9.289 -1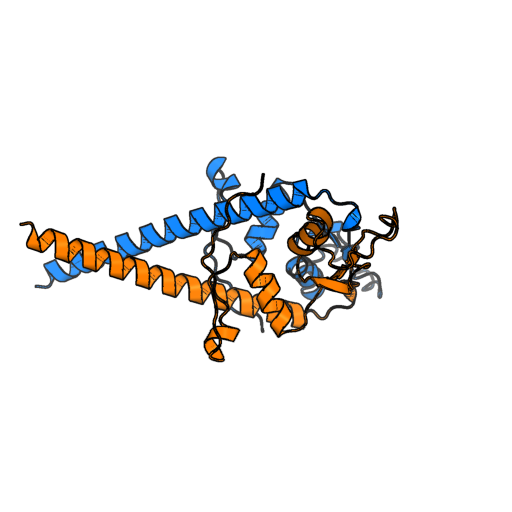9.219 2.799 1 92.88 49 ALA B N 1
ATOM 1451 C CA . ALA B 1 49 ? -9.258 -17.766 2.938 1 92.88 49 ALA B CA 1
ATOM 1452 C C . ALA B 1 49 ? -8.547 -17.109 1.754 1 92.88 49 ALA B C 1
ATOM 1454 O O . ALA B 1 49 ? -7.551 -17.625 1.257 1 92.88 49 ALA B O 1
ATOM 1455 N N . ARG B 1 50 ? -9.055 -15.914 1.365 1 96.56 50 ARG B N 1
ATOM 1456 C CA . ARG B 1 50 ? -8.539 -15.203 0.202 1 96.56 50 ARG B CA 1
ATOM 1457 C C . ARG B 1 50 ? -7.867 -13.891 0.614 1 96.56 50 ARG B C 1
ATOM 1459 O O . ARG B 1 50 ? -8.336 -13.219 1.531 1 96.56 50 ARG B O 1
ATOM 1466 N N . PHE B 1 51 ? -6.855 -13.547 -0.088 1 97.31 51 PHE B N 1
ATOM 1467 C CA . PHE B 1 51 ? -6.07 -12.367 0.252 1 97.31 51 PHE B CA 1
ATOM 1468 C C . PHE B 1 51 ? -5.684 -11.594 -1.004 1 97.31 51 PHE B C 1
ATOM 1470 O O . PHE B 1 51 ? -5.371 -12.188 -2.035 1 97.31 51 PHE B O 1
ATOM 1477 N N . ALA B 1 52 ? -5.66 -10.305 -0.922 1 98.31 52 ALA B N 1
ATOM 1478 C CA . ALA B 1 52 ? -5.328 -9.445 -2.057 1 98.31 52 ALA B CA 1
ATOM 1479 C C . ALA B 1 52 ? -3.842 -9.102 -2.068 1 98.31 52 ALA B C 1
ATOM 1481 O O . ALA B 1 52 ? -3.279 -8.789 -3.119 1 98.31 52 ALA B O 1
ATOM 1482 N N . THR B 1 53 ? -3.223 -9.172 -0.905 1 97.38 53 THR B N 1
ATOM 1483 C CA . THR B 1 53 ? -1.828 -8.75 -0.807 1 97.38 53 THR B CA 1
ATOM 1484 C C . THR B 1 53 ? -0.948 -9.906 -0.336 1 97.38 53 THR B C 1
ATOM 1486 O O . THR B 1 53 ? -1.386 -10.742 0.455 1 97.38 53 THR B O 1
ATOM 1489 N N . PRO B 1 54 ? 0.303 -9.914 -0.811 1 96.88 54 PRO B N 1
ATOM 1490 C CA . PRO B 1 54 ? 1.19 -11.016 -0.44 1 96.88 54 PRO B CA 1
ATOM 1491 C C . PRO B 1 54 ? 1.569 -11 1.038 1 96.88 54 PRO B C 1
ATOM 1493 O O . PRO B 1 54 ? 1.709 -12.055 1.657 1 96.88 54 PRO B O 1
ATOM 1496 N N . PHE B 1 55 ? 1.702 -9.891 1.579 1 95.69 55 PHE B N 1
ATOM 1497 C CA . PHE B 1 55 ? 2.102 -9.789 2.979 1 95.69 55 PHE B CA 1
ATOM 1498 C C . PHE B 1 55 ? 1.051 -10.422 3.887 1 95.69 55 PHE B C 1
ATOM 1500 O O . PHE B 1 55 ? 1.369 -11.281 4.707 1 95.69 55 PHE B O 1
ATOM 1507 N N . ILE B 1 56 ? -0.192 -10.039 3.697 1 96 56 ILE B N 1
ATOM 1508 C CA . ILE B 1 56 ? -1.257 -10.539 4.559 1 96 56 ILE B CA 1
ATOM 1509 C C . ILE B 1 56 ? -1.441 -12.039 4.332 1 96 56 ILE B C 1
ATOM 1511 O O . ILE B 1 56 ? -1.715 -12.789 5.27 1 96 56 ILE B O 1
ATOM 1515 N N . ALA B 1 57 ? -1.31 -12.5 3.092 1 95.19 57 ALA B N 1
ATOM 1516 C CA . ALA B 1 57 ? -1.395 -13.922 2.783 1 95.19 57 ALA B CA 1
ATOM 1517 C C . ALA B 1 57 ? -0.331 -14.719 3.541 1 95.19 57 ALA B C 1
ATOM 1519 O O . ALA B 1 57 ? -0.633 -15.734 4.168 1 95.19 57 ALA B O 1
ATOM 1520 N N . ASN B 1 58 ? 0.909 -14.172 3.48 1 92.5 58 ASN B N 1
ATOM 1521 C CA . ASN B 1 58 ? 2.004 -14.852 4.168 1 92.5 58 ASN B CA 1
ATOM 1522 C C . ASN B 1 58 ? 1.832 -14.797 5.684 1 92.5 58 ASN B C 1
ATOM 1524 O O . ASN B 1 58 ? 2.141 -15.766 6.379 1 92.5 58 ASN B O 1
ATOM 1528 N N . PHE B 1 59 ? 1.401 -13.695 6.086 1 91.69 59 PHE B N 1
ATOM 1529 C CA . PHE B 1 59 ? 1.132 -13.539 7.508 1 91.69 59 PHE B CA 1
ATOM 1530 C C . PHE B 1 59 ? 0.133 -14.586 7.988 1 91.69 59 PHE B C 1
ATOM 1532 O O . PHE B 1 59 ? 0.309 -15.172 9.055 1 91.69 59 PHE B O 1
ATOM 1539 N N . HIS B 1 60 ? -0.912 -14.812 7.227 1 91.62 60 HIS B N 1
ATOM 1540 C CA . HIS B 1 60 ? -1.917 -15.828 7.523 1 91.62 60 HIS B CA 1
ATOM 1541 C C . HIS B 1 60 ? -1.278 -17.203 7.691 1 91.62 60 HIS B C 1
ATOM 1543 O O . HIS B 1 60 ? -1.618 -17.938 8.625 1 91.62 60 HIS B O 1
ATOM 1549 N N . ILE B 1 61 ? -0.381 -17.547 6.801 1 87.38 61 ILE B N 1
ATOM 1550 C CA . ILE B 1 61 ? 0.256 -18.859 6.82 1 87.38 61 ILE B CA 1
ATOM 1551 C C . ILE B 1 61 ? 1.23 -18.953 7.992 1 87.38 61 ILE B C 1
ATOM 1553 O O . ILE B 1 61 ? 1.233 -19.938 8.734 1 87.38 61 ILE B O 1
ATOM 1557 N N . LYS B 1 62 ? 2.033 -17.859 8.211 1 83.5 62 LYS B N 1
ATOM 1558 C CA . LYS B 1 62 ? 3.111 -17.875 9.195 1 83.5 62 LYS B CA 1
ATOM 1559 C C . LYS B 1 62 ? 2.559 -17.797 10.617 1 83.5 62 LYS B C 1
ATOM 1561 O O . LYS B 1 62 ? 3.098 -18.406 11.539 1 83.5 62 LYS B O 1
ATOM 1566 N N . GLU B 1 63 ? 1.547 -16.984 10.773 1 77.94 63 GLU B N 1
ATOM 1567 C CA . GLU B 1 63 ? 1.02 -16.828 12.117 1 77.94 63 GLU B CA 1
ATOM 1568 C C . GLU B 1 63 ? -0.012 -17.891 12.453 1 77.94 63 GLU B C 1
ATOM 1570 O O . GLU B 1 63 ? -0.506 -17.969 13.578 1 77.94 63 GLU B O 1
ATOM 1575 N N . GLY B 1 64 ? -0.18 -18.953 11.508 1 67 64 GLY B N 1
ATOM 1576 C CA . GLY B 1 64 ? -0.977 -20.141 11.789 1 67 64 GLY B CA 1
ATOM 1577 C C . GLY B 1 64 ? -2.457 -19.844 11.93 1 67 64 GLY B C 1
ATOM 1578 O O . GLY B 1 64 ? -3.152 -20.484 12.711 1 67 64 GLY B O 1
ATOM 1579 N N . ARG B 1 65 ? -2.969 -18.797 11.453 1 63.25 65 ARG B N 1
ATOM 1580 C CA . ARG B 1 65 ? -4.355 -18.406 11.664 1 63.25 65 ARG B CA 1
ATOM 1581 C C . ARG B 1 65 ? -5.305 -19.234 10.812 1 63.25 65 ARG B C 1
ATOM 1583 O O . ARG B 1 65 ? -6.488 -18.922 10.688 1 63.25 65 ARG B O 1
ATOM 1590 N N . CYS B 1 66 ? -4.824 -20.203 10.211 1 68.81 66 CYS B N 1
ATOM 1591 C CA . CYS B 1 66 ? -5.711 -21.078 9.453 1 68.81 66 CYS B CA 1
ATOM 1592 C C . CYS B 1 66 ? -6.645 -21.844 10.375 1 68.81 66 CYS B C 1
ATOM 1594 O O . CYS B 1 66 ? -6.207 -22.406 11.383 1 68.81 66 CYS B O 1
ATOM 1596 N N . LYS B 1 67 ? -7.934 -21.266 10.742 1 56.78 67 LYS B N 1
ATOM 1597 C CA . LYS B 1 67 ? -8.953 -21.875 11.586 1 56.78 67 LYS B CA 1
ATOM 1598 C C . LYS B 1 67 ? -8.82 -23.406 11.57 1 56.78 67 LYS B C 1
ATOM 1600 O O . LYS B 1 67 ? -9.32 -24.078 12.469 1 56.78 67 LYS B O 1
ATOM 1605 N N . ARG B 1 68 ? -8.93 -24.125 10.609 1 53.47 68 ARG B N 1
ATOM 1606 C CA . ARG B 1 68 ? -9.242 -25.547 10.719 1 53.47 68 ARG B CA 1
ATOM 1607 C C . ARG B 1 68 ? -8.234 -26.266 11.602 1 53.47 68 ARG B C 1
ATOM 1609 O O . ARG B 1 68 ? -7.066 -26.406 11.234 1 53.47 68 ARG B O 1
ATOM 1616 N N . ARG B 1 69 ? -8.477 -26.047 13.023 1 46.53 69 ARG B N 1
ATOM 1617 C CA . ARG B 1 69 ? -7.984 -26.812 14.156 1 46.53 69 ARG B CA 1
ATOM 1618 C C . ARG B 1 69 ? -8.109 -28.312 13.906 1 46.53 69 ARG B C 1
ATOM 1620 O O . ARG B 1 69 ? -8.133 -29.109 14.852 1 46.53 69 ARG B O 1
ATOM 1627 N N . THR B 1 70 ? -8.883 -28.859 12.961 1 43.25 70 THR B N 1
ATOM 1628 C CA . THR B 1 70 ? -9.062 -30.266 13.352 1 43.25 70 THR B CA 1
ATOM 1629 C C . THR B 1 70 ? -7.773 -30.812 13.953 1 43.25 70 THR B C 1
ATOM 1631 O O . THR B 1 70 ? -6.676 -30.359 13.617 1 43.25 70 THR B O 1
ATOM 1634 N N . ASN B 1 71 ? -7.738 -31.453 15.266 1 41.25 71 ASN B N 1
ATOM 1635 C CA . ASN B 1 71 ? -6.832 -32.406 15.875 1 41.25 71 ASN B CA 1
ATOM 1636 C C . ASN B 1 71 ? -5.891 -33.031 14.836 1 41.25 71 ASN B C 1
ATOM 1638 O O . ASN B 1 71 ? -5.145 -33.969 15.148 1 41.25 71 ASN B O 1
ATOM 1642 N N . ALA B 1 72 ? -6.543 -33.438 13.664 1 41.72 72 ALA B N 1
ATOM 1643 C CA . ALA B 1 72 ? -5.766 -34.281 12.758 1 41.72 72 ALA B CA 1
ATOM 1644 C C . ALA B 1 72 ? -4.395 -33.656 12.492 1 41.72 72 ALA B C 1
ATOM 1646 O O . ALA B 1 72 ? -4.199 -32.469 12.656 1 41.72 72 ALA B O 1
ATOM 1647 N N . LEU B 1 73 ? -3.371 -34.469 12.117 1 39.66 73 LEU B N 1
ATOM 1648 C CA . LEU B 1 73 ? -1.967 -34.312 11.75 1 39.66 73 LEU B CA 1
ATOM 1649 C C . LEU B 1 73 ? -1.726 -33 11.023 1 39.66 73 LEU B C 1
ATOM 1651 O O . LEU B 1 73 ? -2.594 -32.531 10.289 1 39.66 73 LEU B O 1
ATOM 1655 N N . ARG B 1 74 ? -1.103 -31.891 11.688 1 44.91 74 ARG B N 1
ATOM 1656 C CA . ARG B 1 74 ? -0.341 -30.953 10.867 1 44.91 74 ARG B CA 1
ATOM 1657 C C . ARG B 1 74 ? -0.228 -31.453 9.43 1 44.91 74 ARG B C 1
ATOM 1659 O O . ARG B 1 74 ? 0.537 -32.375 9.148 1 44.91 74 ARG B O 1
ATOM 1666 N N . LEU B 1 75 ? -1.276 -32.062 8.828 1 40.47 75 LEU B N 1
ATOM 1667 C CA . LEU B 1 75 ? -0.873 -32.469 7.496 1 40.47 75 LEU B CA 1
ATOM 1668 C C . LEU B 1 75 ? 0.344 -31.688 7.02 1 40.47 75 LEU B C 1
ATOM 1670 O O . LEU B 1 75 ? 0.377 -30.453 7.129 1 40.47 75 LEU B O 1
ATOM 1674 N N . ASP B 1 76 ? 1.529 -32.219 7.094 1 42.94 76 ASP B N 1
ATOM 1675 C CA . ASP B 1 76 ? 2.855 -31.812 6.645 1 42.94 76 ASP B CA 1
ATOM 1676 C C . ASP B 1 76 ? 2.768 -30.609 5.719 1 42.94 76 ASP B C 1
ATOM 1678 O O . ASP B 1 76 ? 3.416 -29.578 5.957 1 42.94 76 ASP B O 1
ATOM 1682 N N . ASP B 1 77 ? 2.65 -30.844 4.238 1 48.44 77 ASP B N 1
ATOM 1683 C CA . ASP B 1 77 ? 3.203 -30.266 3.018 1 48.44 77 ASP B CA 1
ATOM 1684 C C . ASP B 1 77 ? 2.326 -29.125 2.51 1 48.44 77 ASP B C 1
ATOM 1686 O O . ASP B 1 77 ? 2.672 -28.453 1.531 1 48.44 77 ASP B O 1
ATOM 1690 N N . LYS B 1 78 ? 0.835 -29.188 2.689 1 52.5 78 LYS B N 1
ATOM 1691 C CA . LYS B 1 78 ? -0.028 -28.359 1.845 1 52.5 78 LYS B CA 1
ATOM 1692 C C . LYS B 1 78 ? -0.233 -26.984 2.449 1 52.5 78 LYS B C 1
ATOM 1694 O O . LYS B 1 78 ? -1.334 -26.422 2.395 1 52.5 78 LYS B O 1
ATOM 1699 N N . LYS B 1 79 ? 0.479 -26.469 3.275 1 62.69 79 LYS B N 1
ATOM 1700 C CA . LYS B 1 79 ? 0.589 -25.156 3.895 1 62.69 79 LYS B CA 1
ATOM 1701 C C . LYS B 1 79 ? 1.035 -24.109 2.879 1 62.69 79 LYS B C 1
ATOM 1703 O O . LYS B 1 79 ? 2.217 -24.031 2.537 1 62.69 79 LYS B O 1
ATOM 1708 N N . GLY B 1 80 ? 0.061 -23.984 1.824 1 83.44 80 GLY B N 1
ATOM 1709 C CA . GLY B 1 80 ? 0.619 -23.031 0.875 1 83.44 80 GLY B CA 1
ATOM 1710 C C . GLY B 1 80 ? -0.421 -22.094 0.281 1 83.44 80 GLY B C 1
ATOM 1711 O O . GLY B 1 80 ? -1.61 -22.219 0.583 1 83.44 80 GLY B O 1
ATOM 1712 N N . LEU B 1 81 ? -0.097 -21.219 -0.131 1 93.06 81 LEU B N 1
ATOM 1713 C CA . LEU B 1 81 ? -0.869 -20.25 -0.888 1 93.06 81 LEU B CA 1
ATOM 1714 C C . LEU B 1 81 ? -0.905 -20.609 -2.369 1 93.06 81 LEU B C 1
ATOM 1716 O O . LEU B 1 81 ? 0.094 -21.062 -2.924 1 93.06 81 LEU B O 1
ATOM 1720 N N . ILE B 1 82 ? -2.047 -20.609 -2.832 1 94.94 82 ILE B N 1
ATOM 1721 C CA . ILE B 1 82 ? -2.121 -20.641 -4.289 1 94.94 82 ILE B CA 1
ATOM 1722 C C . ILE B 1 82 ? -2.357 -19.234 -4.824 1 94.94 82 ILE B C 1
ATOM 1724 O O . ILE B 1 82 ? -3.127 -18.469 -4.242 1 94.94 82 ILE B O 1
ATOM 1728 N N . ALA B 1 83 ? -1.672 -18.938 -5.895 1 96.81 83 ALA B N 1
ATOM 1729 C CA . ALA B 1 83 ? -1.808 -17.609 -6.516 1 96.81 83 ALA B CA 1
ATOM 1730 C C . ALA B 1 83 ? -2.711 -17.672 -7.742 1 96.81 83 ALA B C 1
ATOM 1732 O O . ALA B 1 83 ? -2.648 -18.641 -8.516 1 96.81 83 ALA B O 1
ATOM 1733 N N . VAL B 1 84 ? -3.566 -16.703 -7.906 1 96.12 84 VAL B N 1
ATOM 1734 C CA . VAL B 1 84 ? -4.301 -16.516 -9.156 1 96.12 84 VAL B CA 1
ATOM 1735 C C . VAL B 1 84 ? -3.332 -16.172 -10.281 1 96.12 84 VAL B C 1
ATOM 1737 O O . VAL B 1 84 ? -2.287 -15.562 -10.039 1 96.12 84 VAL B O 1
ATOM 1740 N N . ASN B 1 85 ? -3.668 -16.719 -11.445 1 94.69 85 ASN B N 1
ATOM 1741 C CA . ASN B 1 85 ? -2.863 -16.281 -12.586 1 94.69 85 ASN B CA 1
ATOM 1742 C C . ASN B 1 85 ? -3.033 -14.797 -12.859 1 94.69 85 ASN B C 1
ATOM 1744 O O . ASN B 1 85 ? -4.09 -14.367 -13.32 1 94.69 85 ASN B O 1
ATOM 1748 N N . ILE B 1 86 ? -2.018 -14.031 -12.594 1 95.12 86 ILE B N 1
ATOM 1749 C CA . ILE B 1 86 ? -2.074 -12.578 -12.664 1 95.12 86 ILE B CA 1
ATOM 1750 C C . ILE B 1 86 ? -2.436 -12.141 -14.086 1 95.12 86 ILE B C 1
ATOM 1752 O O . ILE B 1 86 ? -3.037 -11.086 -14.289 1 95.12 86 ILE B O 1
ATOM 1756 N N . ASN B 1 87 ? -2.18 -12.977 -15.094 1 92.31 87 ASN B N 1
ATOM 1757 C CA . ASN B 1 87 ? -2.457 -12.641 -16.484 1 92.31 87 ASN B CA 1
ATOM 1758 C C . ASN B 1 87 ? -3.949 -12.719 -16.797 1 92.31 87 ASN B C 1
ATOM 1760 O O . ASN B 1 87 ? -4.406 -12.188 -17.812 1 92.31 87 ASN B O 1
ATOM 1764 N N . ASP B 1 88 ? -4.621 -13.383 -15.906 1 93.38 88 ASP B N 1
ATOM 1765 C CA . ASP B 1 88 ? -6.055 -13.555 -16.125 1 93.38 88 ASP B CA 1
ATOM 1766 C C . ASP B 1 88 ? -6.852 -12.469 -15.406 1 93.38 88 ASP B C 1
ATOM 1768 O O . ASP B 1 88 ? -8.078 -12.422 -15.508 1 93.38 88 ASP B O 1
ATOM 1772 N N . VAL B 1 89 ? -6.195 -11.633 -14.648 1 94.5 89 VAL B N 1
ATOM 1773 C CA . VAL B 1 89 ? -6.871 -10.586 -13.891 1 94.5 89 VAL B CA 1
ATOM 1774 C C . VAL B 1 89 ? -6.992 -9.328 -14.75 1 94.5 89 VAL B C 1
ATOM 1776 O O . VAL B 1 89 ? -6 -8.859 -15.312 1 94.5 89 VAL B O 1
ATOM 1779 N N . GLU B 1 90 ? -8.102 -8.75 -14.844 1 92.5 90 GLU B N 1
ATOM 1780 C CA . GLU B 1 90 ? -8.336 -7.547 -15.641 1 92.5 90 GLU B CA 1
ATOM 1781 C C . GLU B 1 90 ? -7.625 -6.336 -15.039 1 92.5 90 GLU B C 1
ATOM 1783 O O . GLU B 1 90 ? -7.715 -6.098 -13.828 1 92.5 90 GLU B O 1
ATOM 1788 N N . PHE B 1 91 ? -7.059 -5.578 -15.906 1 93.06 91 PHE B N 1
ATOM 1789 C CA . PHE B 1 91 ? -6.352 -4.387 -15.453 1 93.06 91 PHE B CA 1
ATOM 1790 C C . PHE B 1 91 ? -7.312 -3.4 -14.797 1 93.06 91 PHE B C 1
ATOM 1792 O O . PHE B 1 91 ? -6.949 -2.703 -13.852 1 93.06 91 PHE B O 1
ATOM 1799 N N . SER B 1 92 ? -8.539 -3.383 -15.305 1 94.75 92 SER B N 1
ATOM 1800 C CA . SER B 1 92 ? -9.539 -2.475 -14.75 1 94.75 92 SER B CA 1
ATOM 1801 C C . SER B 1 92 ? -9.789 -2.754 -13.273 1 94.75 92 SER B C 1
ATOM 1803 O O . SER B 1 92 ? -10.062 -1.836 -12.492 1 94.75 92 SER B O 1
ATOM 1805 N N . SER B 1 93 ? -9.703 -4.016 -12.836 1 96.19 93 SER B N 1
ATOM 1806 C CA . SER B 1 93 ? -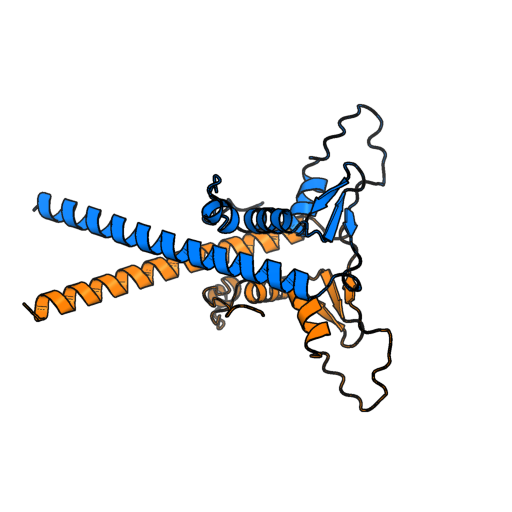9.875 -4.367 -11.43 1 96.19 93 SER B CA 1
ATOM 1807 C C . SER B 1 93 ? -8.766 -3.771 -10.57 1 96.19 93 SER B C 1
ATOM 1809 O O . SER B 1 93 ? -9.016 -3.307 -9.453 1 96.19 93 SER B O 1
ATOM 1811 N N . PHE B 1 94 ? -7.578 -3.713 -11.109 1 96.06 94 PHE B N 1
ATOM 1812 C CA . PHE B 1 94 ? -6.465 -3.09 -10.398 1 96.06 94 PHE B CA 1
ATOM 1813 C C . PHE B 1 94 ? -6.68 -1.587 -10.266 1 96.06 94 PHE B C 1
ATOM 1815 O O . PHE B 1 94 ? -6.391 -1.001 -9.219 1 96.06 94 PHE B O 1
ATOM 1822 N N . CYS B 1 95 ? -7.184 -0.985 -11.281 1 95.81 95 CYS B N 1
ATOM 1823 C CA . CYS B 1 95 ? -7.418 0.454 -11.266 1 95.81 95 CYS B CA 1
ATOM 1824 C C . CYS B 1 95 ? -8.461 0.83 -10.219 1 95.81 95 CYS B C 1
ATOM 1826 O O . CYS B 1 95 ? -8.297 1.819 -9.508 1 95.81 95 CYS B O 1
ATOM 1828 N N . ILE B 1 96 ? -9.445 0.013 -10.18 1 97.25 96 ILE B N 1
ATOM 1829 C CA . ILE B 1 96 ? -10.508 0.278 -9.219 1 97.25 96 ILE B CA 1
ATOM 1830 C C . ILE B 1 96 ? -9.945 0.231 -7.801 1 97.25 96 ILE B C 1
ATOM 1832 O O . ILE B 1 96 ? -10.219 1.121 -6.992 1 97.25 96 ILE B O 1
ATOM 1836 N N . LEU B 1 97 ? -9.18 -0.783 -7.535 1 97.31 97 LEU B N 1
ATOM 1837 C CA . LEU B 1 97 ? -8.57 -0.93 -6.215 1 97.31 97 LEU B CA 1
ATOM 1838 C C . LEU B 1 97 ? -7.637 0.234 -5.914 1 97.31 97 LEU B C 1
ATOM 1840 O O . LEU B 1 97 ? -7.699 0.826 -4.832 1 97.31 97 LEU B O 1
ATOM 1844 N N . GLN B 1 98 ? -6.824 0.574 -6.863 1 96.56 98 GLN B N 1
ATOM 1845 C CA . GLN B 1 98 ? -5.863 1.656 -6.688 1 96.56 98 GLN B CA 1
ATOM 1846 C C . GLN B 1 98 ? -6.57 2.988 -6.449 1 96.56 98 GLN B C 1
ATOM 1848 O O . GLN B 1 98 ? -6.133 3.787 -5.617 1 96.56 98 GLN B O 1
ATOM 1853 N N . ASN B 1 99 ? -7.633 3.205 -7.18 1 97.62 99 ASN B N 1
ATOM 1854 C CA . ASN B 1 99 ? -8.391 4.441 -7.016 1 97.62 99 ASN B CA 1
ATOM 1855 C C . ASN B 1 99 ? -9 4.547 -5.621 1 97.62 99 ASN B C 1
ATOM 1857 O O . ASN B 1 99 ? -9.016 5.621 -5.023 1 97.62 99 ASN B O 1
ATOM 1861 N N . ALA B 1 100 ? -9.484 3.469 -5.141 1 98 100 ALA B N 1
ATOM 1862 C CA . ALA B 1 100 ? -10.07 3.453 -3.801 1 98 100 ALA B CA 1
ATOM 1863 C C . ALA B 1 100 ? -9.008 3.721 -2.736 1 98 100 ALA B C 1
ATOM 1865 O O . ALA B 1 100 ? -9.25 4.453 -1.777 1 98 100 ALA B O 1
ATOM 1866 N N . ILE B 1 101 ? -7.844 3.137 -2.896 1 97.5 101 ILE B N 1
ATOM 1867 C CA . ILE B 1 101 ? -6.738 3.355 -1.973 1 97.5 101 ILE B CA 1
ATOM 1868 C C . ILE B 1 101 ? -6.355 4.836 -1.964 1 97.5 101 ILE B C 1
ATOM 1870 O O . ILE B 1 101 ? -6.148 5.422 -0.9 1 97.5 101 ILE B O 1
ATOM 1874 N N . THR B 1 102 ? -6.305 5.414 -3.152 1 97.31 102 THR B N 1
ATOM 1875 C CA . THR B 1 102 ? -5.977 6.828 -3.295 1 97.31 102 THR B CA 1
ATOM 1876 C C . THR B 1 102 ? -7.004 7.695 -2.572 1 97.31 102 THR B C 1
ATOM 1878 O O . THR B 1 102 ? -6.641 8.648 -1.875 1 97.31 102 THR B O 1
ATOM 1881 N N . THR B 1 103 ? -8.227 7.359 -2.734 1 97.69 103 THR B N 1
ATOM 1882 C CA . THR B 1 103 ? -9.297 8.102 -2.078 1 97.69 103 THR B CA 1
ATOM 1883 C C . THR B 1 103 ? -9.156 8.023 -0.561 1 97.69 103 THR B C 1
ATOM 1885 O O . THR B 1 103 ? -9.32 9.023 0.137 1 97.69 103 THR B O 1
ATOM 1888 N N . CYS B 1 104 ? -8.852 6.859 -0.06 1 98.12 104 CYS B N 1
ATOM 1889 C CA . CYS B 1 104 ? -8.664 6.688 1.377 1 98.12 104 CYS B CA 1
ATOM 1890 C C . CYS B 1 104 ? -7.477 7.5 1.875 1 98.12 104 CYS B C 1
ATOM 1892 O O . CYS B 1 104 ? -7.52 8.062 2.969 1 98.12 104 CYS B O 1
ATOM 1894 N N . THR B 1 105 ? -6.453 7.504 1.078 1 97.25 105 THR B N 1
ATOM 1895 C CA . THR B 1 105 ? -5.273 8.273 1.453 1 97.25 105 THR B CA 1
ATOM 1896 C C . THR B 1 105 ? -5.594 9.766 1.491 1 97.25 105 THR B C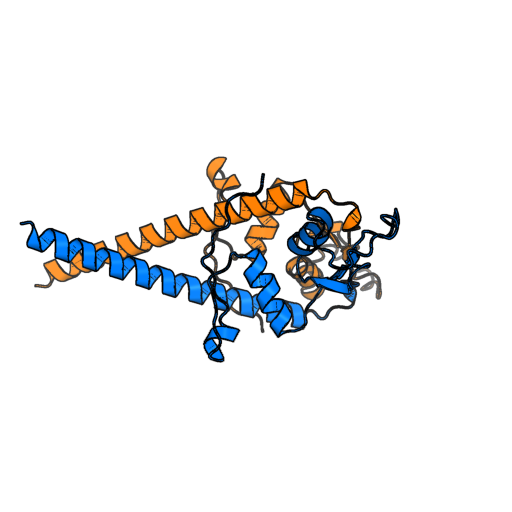 1
ATOM 1898 O O . THR B 1 105 ? -5.133 10.484 2.383 1 97.25 105 THR B O 1
ATOM 1901 N N . GLN B 1 106 ? -6.402 10.227 0.541 1 96.94 106 GLN B N 1
ATOM 1902 C CA . GLN B 1 106 ? -6.848 11.609 0.541 1 96.94 106 GLN B CA 1
ATOM 1903 C C . GLN B 1 106 ? -7.648 11.93 1.799 1 96.94 106 GLN B C 1
ATOM 1905 O O . GLN B 1 106 ? -7.465 12.992 2.406 1 96.94 106 GLN B O 1
ATOM 1910 N N . GLY B 1 107 ? -8.516 10.992 2.086 1 97 107 GLY B N 1
ATOM 1911 C CA . GLY B 1 107 ? -9.297 11.164 3.301 1 97 107 GLY B CA 1
ATOM 1912 C C . GLY B 1 107 ? -8.445 11.25 4.551 1 97 107 GLY B C 1
ATOM 1913 O O . GLY B 1 107 ? -8.719 12.047 5.449 1 97 107 GLY B O 1
ATOM 1914 N N . MET B 1 108 ? -7.496 10.453 4.582 1 96.94 108 MET B N 1
ATOM 1915 C CA . MET B 1 108 ? -6.566 10.453 5.707 1 96.94 108 MET B CA 1
ATOM 1916 C C . MET B 1 108 ? -5.871 11.805 5.84 1 96.94 108 MET B C 1
ATOM 1918 O O . MET B 1 108 ? -5.75 12.336 6.945 1 96.94 108 MET B O 1
ATOM 1922 N N . LEU B 1 109 ? -5.41 12.359 4.773 1 95.5 109 LEU B N 1
ATOM 1923 C CA . LEU B 1 109 ? -4.734 13.656 4.785 1 95.5 109 LEU B CA 1
ATOM 1924 C C . LEU B 1 109 ? -5.656 14.75 5.312 1 95.5 109 LEU B C 1
ATOM 1926 O O . LEU B 1 109 ? -5.234 15.594 6.105 1 95.5 109 LEU B O 1
ATOM 1930 N N . LEU B 1 110 ? -6.836 14.711 4.906 1 95.81 110 LEU B N 1
ATOM 1931 C CA . LEU B 1 110 ? -7.812 15.703 5.355 1 95.81 110 LEU B CA 1
ATOM 1932 C C . LEU B 1 110 ? -8.039 15.594 6.859 1 95.81 110 LEU B C 1
ATOM 1934 O O . LEU B 1 110 ? -8.102 16.609 7.555 1 95.81 110 LEU B O 1
ATOM 1938 N N . GLU B 1 111 ? -8.164 14.422 7.305 1 95.12 111 GLU B N 1
ATOM 1939 C CA . GLU B 1 111 ? -8.383 14.203 8.727 1 95.12 111 GLU B CA 1
ATOM 1940 C C . GLU B 1 111 ? -7.18 14.656 9.547 1 95.12 111 GLU B C 1
ATOM 1942 O O . GLU B 1 111 ? -7.34 15.25 10.617 1 95.12 111 GLU B O 1
ATOM 1947 N N . GLN B 1 112 ? -6.059 14.352 9.07 1 92.5 112 GLN B N 1
ATOM 1948 C CA . GLN B 1 112 ? -4.844 14.742 9.773 1 92.5 112 GLN B CA 1
ATOM 1949 C C . GLN B 1 112 ? -4.695 16.266 9.828 1 92.5 112 GLN B C 1
ATOM 1951 O O . GLN B 1 112 ? -4.301 16.812 10.852 1 92.5 112 GLN B O 1
ATOM 1956 N N . THR B 1 113 ? -4.98 16.859 8.75 1 93.31 113 THR B N 1
ATOM 1957 C CA . THR B 1 113 ? -4.934 18.328 8.703 1 93.31 113 THR B CA 1
ATOM 1958 C C . THR B 1 113 ? -5.895 18.938 9.711 1 93.31 113 THR B C 1
ATOM 1960 O O . THR B 1 113 ? -5.523 19.828 10.469 1 93.31 113 THR B O 1
ATOM 1963 N N . ALA B 1 114 ? -7.059 18.453 9.758 1 94.12 114 ALA B N 1
ATOM 1964 C CA . ALA B 1 114 ? -8.062 18.953 10.688 1 94.12 114 ALA B CA 1
ATOM 1965 C C . ALA B 1 114 ? -7.621 18.766 12.133 1 94.12 114 ALA B C 1
ATOM 1967 O O . ALA B 1 114 ? -7.82 19.641 12.977 1 94.12 114 ALA B O 1
ATOM 1968 N N . ALA B 1 115 ? -7.043 17.625 12.359 1 92.75 115 ALA B N 1
ATOM 1969 C CA . ALA B 1 115 ? -6.582 17.328 13.719 1 92.75 115 ALA B CA 1
ATOM 1970 C C . ALA B 1 115 ? -5.457 18.281 14.133 1 92.75 115 ALA B C 1
ATOM 1972 O O . ALA B 1 115 ? -5.414 18.734 15.273 1 92.75 115 ALA B O 1
ATOM 1973 N N . ILE B 1 116 ? -4.633 18.531 13.273 1 91.31 116 ILE B N 1
ATOM 1974 C CA . ILE B 1 116 ? -3.492 19.391 13.555 1 91.31 116 ILE B CA 1
ATOM 1975 C C . ILE B 1 116 ? -3.977 20.812 13.812 1 91.31 116 ILE B C 1
ATOM 1977 O O . ILE B 1 116 ? -3.523 21.469 14.75 1 91.31 116 ILE B O 1
ATOM 1981 N N . VAL B 1 117 ? -4.855 21.328 13.055 1 91.38 117 VAL B N 1
ATOM 1982 C CA . VAL B 1 117 ? -5.398 22.672 13.195 1 91.38 117 VAL B CA 1
ATOM 1983 C C . VAL B 1 117 ? -6.125 22.797 14.531 1 91.38 117 VAL B C 1
ATOM 1985 O O . VAL B 1 117 ? -5.961 23.797 15.242 1 91.38 117 VAL B O 1
ATOM 1988 N N . LYS B 1 118 ? -6.828 21.766 14.852 1 91.81 118 LYS B N 1
ATOM 1989 C CA . LYS B 1 118 ? -7.566 21.781 16.109 1 91.81 118 LYS B CA 1
ATOM 1990 C C . LYS B 1 118 ? -6.617 21.828 17.312 1 91.81 118 LYS B C 1
ATOM 1992 O O . LYS B 1 118 ? -6.863 22.547 18.281 1 91.81 118 LYS B O 1
ATOM 1997 N N . ASN B 1 119 ? -5.629 21 17.188 1 89.5 119 ASN B N 1
ATOM 1998 C CA . ASN B 1 119 ? -4.641 20.969 18.266 1 89.5 119 ASN B CA 1
ATOM 1999 C C . ASN B 1 119 ? -3.928 22.312 18.406 1 89.5 119 ASN B C 1
ATOM 2001 O O . ASN B 1 119 ? -3.619 22.734 19.531 1 89.5 119 ASN B O 1
ATOM 2005 N N . GLN B 1 120 ? -3.676 22.969 17.375 1 86.12 120 GLN B N 1
ATOM 2006 C CA . GLN B 1 120 ? -3.033 24.281 17.406 1 86.12 120 GLN B CA 1
ATOM 2007 C C . GLN B 1 120 ? -3.949 25.328 18.047 1 86.12 120 GLN B C 1
ATOM 2009 O O . GLN B 1 120 ? -3.498 26.172 18.828 1 86.12 120 GLN B O 1
ATOM 2014 N N . GLU B 1 121 ? -5.16 25.312 17.688 1 85.19 121 GLU B N 1
ATOM 2015 C CA . GLU B 1 121 ? -6.133 26.234 18.25 1 85.19 121 GLU B CA 1
ATOM 2016 C C . GLU B 1 121 ? -6.262 26.047 19.766 1 85.19 121 GLU B C 1
ATOM 2018 O O . GLU B 1 121 ? -6.383 27.016 20.5 1 85.19 121 GLU B O 1
ATOM 2023 N N . LYS B 1 122 ? -6.219 24.875 20.219 1 89.75 122 LYS B N 1
ATOM 2024 C CA . LYS B 1 122 ? -6.301 24.578 21.641 1 89.75 122 LYS B CA 1
ATOM 2025 C C . LYS B 1 122 ? -5.074 25.109 22.391 1 89.75 122 LYS B C 1
ATOM 2027 O O . LYS B 1 122 ? -5.195 25.672 23.484 1 89.75 122 LYS B O 1
ATOM 2032 N N . ASN B 1 123 ? -4.016 24.859 21.703 1 85.31 123 ASN B N 1
ATOM 2033 C CA . ASN B 1 123 ? -2.771 25.328 22.312 1 85.31 123 ASN B CA 1
ATOM 2034 C C . ASN B 1 123 ? -2.729 26.844 22.391 1 85.31 123 ASN B C 1
ATOM 2036 O O . ASN B 1 123 ? -2.229 27.406 23.375 1 85.31 123 ASN B O 1
ATOM 2040 N N . ASP B 1 124 ? -3.215 27.547 21.453 1 81.81 124 ASP B N 1
ATOM 2041 C CA . ASP B 1 124 ? -3.268 29.016 21.438 1 81.81 124 ASP B CA 1
ATOM 2042 C C . ASP B 1 124 ? -4.219 29.547 22.5 1 81.81 124 ASP B C 1
ATOM 2044 O O . ASP B 1 124 ? -3.922 30.547 23.156 1 81.81 124 ASP B O 1
ATOM 2048 N N . PHE B 1 125 ? -5.277 28.953 22.688 1 85.88 125 PHE B N 1
ATOM 2049 C CA . PHE B 1 125 ? -6.254 29.359 23.703 1 85.88 125 PHE B CA 1
ATOM 2050 C C . PHE B 1 125 ? -5.68 29.188 25.094 1 85.88 125 PHE B C 1
ATOM 2052 O O . PHE B 1 125 ? -5.84 30.062 25.953 1 85.88 125 PHE B O 1
ATOM 2059 N N . GLU B 1 126 ? -4.98 28.078 25.281 1 88.56 126 GLU B N 1
ATOM 2060 C CA . GLU B 1 126 ? -4.387 27.797 26.578 1 88.56 126 GLU B CA 1
ATOM 2061 C C . GLU B 1 126 ? -3.266 28.781 26.906 1 88.56 126 GLU B C 1
ATOM 2063 O O . GLU B 1 126 ? -3.105 29.188 28.047 1 88.56 126 GLU B O 1
ATOM 2068 N N . THR B 1 127 ? -2.564 29.156 25.938 1 87.06 127 THR B N 1
ATOM 2069 C CA . THR B 1 127 ? -1.48 30.109 26.109 1 87.06 127 THR B CA 1
ATOM 2070 C C . THR B 1 127 ? -2.033 31.516 26.359 1 87.06 127 THR B C 1
ATOM 2072 O O . THR B 1 127 ? -1.475 32.281 27.156 1 87.06 127 THR B O 1
ATOM 2075 N N . SER B 1 128 ? -3.084 31.875 25.812 1 84.69 128 SER B N 1
ATOM 2076 C CA . SER B 1 128 ? -3.719 33.188 26.016 1 84.69 128 SER B CA 1
ATOM 2077 C C . SER B 1 128 ? -4.324 33.281 27.422 1 84.69 128 SER B C 1
ATOM 2079 O O . SER B 1 128 ? -4.465 34.375 27.953 1 84.69 128 SER B O 1
ATOM 2081 N N . LYS B 1 129 ? -4.723 32.219 28.156 1 83.62 129 LYS B N 1
ATOM 2082 C CA . LYS B 1 129 ? -5.27 32.219 29.5 1 83.62 129 LYS B CA 1
ATOM 2083 C C . LYS B 1 129 ? -4.16 32.281 30.547 1 83.62 129 LYS B C 1
ATOM 2085 O O . LYS B 1 129 ? -4.363 32.812 31.641 1 83.62 129 LYS B O 1
ATOM 2090 N N . ALA B 1 130 ? -3.121 31.797 30.188 1 83.19 130 ALA B N 1
ATOM 2091 C CA . ALA B 1 130 ? -2.012 31.719 31.125 1 83.19 130 ALA B CA 1
ATOM 2092 C C . ALA B 1 130 ? -1.249 33.031 31.188 1 83.19 130 ALA B C 1
ATOM 2094 O O . ALA B 1 130 ? -0.451 33.281 32.094 1 83.19 130 ALA B O 1
ATOM 2095 N N . SER B 1 131 ? -1.42 33.938 30.234 1 70.12 131 SER B N 1
ATOM 2096 C CA . SER B 1 131 ? -0.827 35.281 30.297 1 70.12 131 SER B CA 1
ATOM 2097 C C . SER B 1 131 ? -1.782 36.281 30.938 1 70.12 131 SER B C 1
ATOM 2099 O O . SER B 1 131 ? -1.362 37.125 31.719 1 70.12 131 SER B O 1
#

Foldseek 3Di:
DDDDFDFQWWQPVCVVVVHDTGTGGLLVNLFVLCVVVVAFFKAQPQQRDTGNDPVVVVCCLVVVVRPPPPPPPVPPPRSDIDGDDPVPDDPVSVVVSVVSSVVRVVVSVVVVVVVVVVVVVVVVVVVVVVD/DDDDFDFQWWQPVCVVVVHDTGTGGLLVNLFVLCVVVVAFFKAFPQQRDTGNDPVVVVCCLVVVVSPPPPPPPVPPDRSDIDGDDPVPDDVVSVVVSVVSSVVRVVVSVVVVVVVVVVVVVVVVVVVVVVD

Radius of gyration: 21.99 Å; Cα contacts (8 Å, |Δi|>4): 327; chains: 2; bounding box: 44×79×66 Å

Secondary structure (DSSP, 8-state):
-PPPP---B--HHHHHTT-----B-HHHHHHHHHHHTT--SEEETTT--EESSHHHHHHHHHTT--S---SS---SS---EEEP-GGGS-HHHHHHHHHHHHHHHHHHHHHHHHHHHHHHHHHHHHHHHH-/-PPPP---B--HHHHHTT-----B-HHHHHHHHHHHTT--SEEETTT--EESSHHHHHHHHHTT------SS---SS---EEEP-GGGS-HHHHHHHHHHHHHHHHHHHHHHHHHHHHHHHHHHHHHHHH-

pLDDT: mean 88.34, std 15.51, range [39.66, 98.75]